Protein AF-A0A3M5IQR1-F1 (afdb_monomer_lite)

Foldseek 3Di:
DVPVVVVLVVVVVVVLVLLCVLCVVLVHHDDPVLSVVLCPQADSDFAPVSSVDHDPYSVRSSVCRDPPHPHRPDDPVNVQVVQQPPDDDDLVDRRDGDGLVVVLVVQLLVCLVVVHQLVVSCVVSVHDSVVSVVNNVCPPCNVVVCVLVVLLVLLVCLLPVDDPDPDDPPFFFADPVRHGFWGFQDPVVVVPNPQPPDPPLSVQSPSRTHTHLPDPLVVVLVVLVVVLVVLVPPDDDVVSVVVNVSSVVSSSSSVSVNVVSVVVVVVVVVVVVD

Sequence (274 aa):
RKHHTRMLVDYKKLVYNGIKLALISAGLKPGDCEQLRLMDNVPMFPDSSLFEAKYESLEMFDSLFTKNSTAYHNS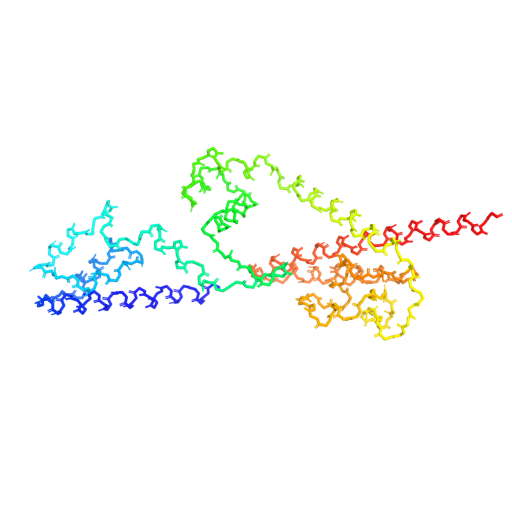ETSIAATIKFVDVASDRMSDCVVSSNRIRHTVLTRGAQDGLPADQLAKLTGVTVPAARHYIDLDYISRRLIDTHYVGNEFLKHAFSGCLSTATTEDSVFDSGFNPVGSVHDGMSCRTCATNMGRPLGCYGCPNFRPLLEADHMAVLAEAERKLEINRNSLANPLHRRSIEKLERQIGWVRITIDVCDENLGRLRTIHDQ

Structure (mmCIF, N/CA/C/O backbone):
data_AF-A0A3M5IQR1-F1
#
_entry.id   AF-A0A3M5IQR1-F1
#
loop_
_atom_site.group_PDB
_atom_site.id
_atom_site.type_symbol
_atom_site.label_atom_id
_atom_site.label_alt_id
_atom_site.label_comp_id
_atom_site.label_asym_id
_atom_site.label_entity_id
_atom_site.label_seq_id
_atom_site.pdbx_PDB_ins_code
_atom_site.Cartn_x
_atom_site.Cartn_y
_atom_site.Cartn_z
_atom_site.occupancy
_atom_site.B_iso_or_equiv
_atom_site.auth_seq_id
_atom_site.auth_comp_id
_atom_site.auth_asym_id
_atom_site.auth_atom_id
_atom_site.pdbx_PDB_model_num
ATOM 1 N N . ARG A 1 1 ? 4.609 -10.688 7.227 1.00 42.53 1 ARG A N 1
ATOM 2 C CA . ARG A 1 1 ? 3.270 -10.966 7.820 1.00 42.53 1 ARG A CA 1
ATOM 3 C C . ARG A 1 1 ? 3.300 -11.157 9.343 1.00 42.53 1 ARG A C 1
ATOM 5 O O . ARG A 1 1 ? 2.451 -10.561 9.982 1.00 42.53 1 ARG A O 1
ATOM 12 N N . LYS A 1 2 ? 4.264 -11.887 9.938 1.00 41.16 2 LYS A N 1
ATOM 13 C CA . LYS A 1 2 ? 4.327 -12.128 11.403 1.00 41.16 2 LYS A CA 1
ATOM 14 C C . LYS A 1 2 ? 4.335 -10.858 12.287 1.00 41.16 2 LYS A C 1
ATOM 16 O O . LYS A 1 2 ? 3.737 -10.880 13.355 1.00 41.16 2 LYS A O 1
ATOM 21 N N . HIS A 1 3 ? 4.942 -9.752 11.841 1.00 52.78 3 HIS A N 1
ATOM 22 C CA . HIS A 1 3 ? 5.015 -8.519 12.645 1.00 52.78 3 HIS A CA 1
ATOM 23 C C . HIS A 1 3 ? 3.679 -7.775 12.806 1.00 52.78 3 HIS A C 1
ATOM 25 O O . HIS A 1 3 ? 3.349 -7.376 13.919 1.00 52.78 3 HIS A O 1
ATOM 31 N N . HIS A 1 4 ? 2.886 -7.628 11.738 1.00 58.84 4 HIS A N 1
ATOM 32 C CA . HIS A 1 4 ? 1.615 -6.887 11.801 1.00 58.84 4 HIS A CA 1
ATOM 33 C C . HIS A 1 4 ? 0.563 -7.603 12.656 1.00 58.84 4 HIS A C 1
ATOM 35 O O . HIS A 1 4 ? -0.156 -6.963 13.416 1.00 58.84 4 HIS A O 1
ATOM 41 N N . THR A 1 5 ? 0.510 -8.936 12.590 1.00 75.12 5 THR A N 1
ATOM 42 C CA . THR A 1 5 ? -0.396 -9.732 13.429 1.00 75.12 5 THR A CA 1
ATOM 43 C C . THR A 1 5 ? -0.050 -9.594 14.910 1.00 75.12 5 THR A C 1
ATOM 45 O O . THR A 1 5 ? -0.951 -9.452 15.727 1.00 75.12 5 THR A O 1
ATOM 48 N N . ARG A 1 6 ? 1.244 -9.568 15.263 1.00 85.88 6 ARG A N 1
ATOM 49 C CA . ARG A 1 6 ? 1.680 -9.369 16.651 1.00 85.88 6 ARG A CA 1
ATOM 50 C C . ARG A 1 6 ? 1.293 -7.988 17.182 1.00 85.88 6 ARG A C 1
ATOM 52 O O . ARG A 1 6 ? 0.733 -7.916 18.264 1.00 85.88 6 ARG A O 1
ATOM 59 N N . MET A 1 7 ? 1.504 -6.928 16.399 1.00 87.50 7 MET A N 1
ATOM 60 C CA . MET A 1 7 ? 1.120 -5.566 16.793 1.00 87.50 7 MET A CA 1
ATOM 61 C C . MET A 1 7 ? -0.383 -5.455 17.091 1.00 87.50 7 MET A C 1
ATOM 63 O O . MET A 1 7 ? -0.759 -4.898 18.115 1.00 87.50 7 MET A O 1
ATOM 67 N N . LEU A 1 8 ? -1.243 -6.021 16.237 1.00 87.19 8 LEU A N 1
ATOM 68 C CA . LEU A 1 8 ? -2.693 -6.004 16.464 1.00 87.19 8 LEU A CA 1
ATOM 69 C C . LEU A 1 8 ? -3.100 -6.801 17.707 1.00 87.19 8 LEU A C 1
ATOM 71 O O . LEU A 1 8 ? -3.989 -6.377 18.440 1.00 87.19 8 LEU A O 1
ATOM 75 N N . VAL A 1 9 ? -2.445 -7.937 17.957 1.00 89.44 9 VAL A N 1
ATOM 76 C CA . VAL A 1 9 ? -2.667 -8.733 19.171 1.00 89.44 9 VAL A CA 1
ATOM 77 C C . VAL A 1 9 ? -2.236 -7.958 20.415 1.00 89.44 9 VAL A C 1
ATOM 79 O O . VAL A 1 9 ? -2.987 -7.904 21.385 1.00 89.44 9 VAL A O 1
ATOM 82 N N . ASP A 1 10 ? -1.059 -7.337 20.389 1.00 93.06 10 ASP A N 1
ATOM 83 C CA . ASP A 1 10 ? -0.534 -6.555 21.509 1.00 93.06 10 ASP A CA 1
ATOM 84 C C . ASP A 1 10 ? -1.415 -5.323 21.777 1.00 93.06 10 ASP A C 1
ATOM 86 O O . ASP A 1 10 ? -1.762 -5.048 22.925 1.00 93.06 10 ASP A O 1
ATOM 90 N N . TYR A 1 11 ? -1.890 -4.655 20.722 1.00 93.19 11 TYR A N 1
ATOM 91 C CA . TYR A 1 11 ? -2.873 -3.579 20.830 1.00 93.19 11 TYR A CA 1
ATOM 92 C C . TYR A 1 11 ? -4.199 -4.066 21.430 1.00 93.19 11 TYR A C 1
ATOM 94 O O . TYR A 1 11 ? -4.725 -3.447 22.351 1.00 93.19 11 TYR A O 1
ATOM 102 N N . LYS A 1 12 ? -4.738 -5.207 20.983 1.00 91.94 12 LYS A N 1
ATOM 103 C CA . LYS A 1 12 ? -5.981 -5.745 21.558 1.00 91.94 12 LYS A CA 1
ATOM 104 C C . LYS A 1 12 ? -5.828 -6.164 23.018 1.00 91.94 12 LYS A C 1
ATOM 106 O O . LYS A 1 12 ? -6.761 -5.960 23.789 1.00 91.94 12 LYS A O 1
ATOM 111 N N . LYS A 1 13 ? -4.660 -6.670 23.426 1.00 92.38 13 LYS A N 1
ATOM 112 C CA . LYS A 1 13 ? -4.342 -6.906 24.845 1.00 92.38 13 LYS A CA 1
ATOM 113 C C . LYS A 1 13 ? -4.310 -5.605 25.643 1.00 92.38 13 LYS A C 1
ATOM 115 O O . LYS A 1 13 ? -4.801 -5.576 26.767 1.00 92.38 13 LYS A O 1
ATOM 120 N N . LEU A 1 14 ? -3.761 -4.534 25.069 1.00 94.69 14 LEU A N 1
ATOM 121 C CA . LEU A 1 14 ? -3.768 -3.216 25.698 1.00 94.69 14 LEU A CA 1
ATOM 122 C C . LEU A 1 14 ? -5.203 -2.714 25.910 1.00 94.69 14 LEU A C 1
ATOM 124 O O . LEU A 1 14 ? -5.539 -2.323 27.022 1.00 94.69 14 LEU A O 1
ATOM 128 N N . VAL A 1 15 ? -6.060 -2.803 24.887 1.00 93.81 15 VAL A N 1
ATOM 129 C CA . VAL A 1 15 ? -7.484 -2.430 24.988 1.00 93.81 15 VAL A CA 1
ATOM 130 C C . VAL A 1 15 ? -8.209 -3.283 26.032 1.00 93.81 15 VAL A C 1
ATOM 132 O O . VAL A 1 15 ? -8.910 -2.738 26.879 1.00 93.81 15 VAL A O 1
ATOM 135 N N . TYR A 1 16 ? -7.993 -4.603 26.024 1.00 93.75 16 TYR A N 1
ATOM 136 C CA . TYR A 1 16 ? -8.546 -5.527 27.020 1.00 93.75 16 TYR A CA 1
ATOM 137 C C . TYR A 1 16 ? -8.192 -5.104 28.451 1.00 93.75 16 TYR A C 1
ATOM 139 O O . TYR A 1 16 ? -9.067 -5.007 29.312 1.00 93.75 16 TYR A O 1
ATOM 147 N N . ASN A 1 17 ? -6.912 -4.811 28.697 1.00 93.12 17 ASN A N 1
ATOM 148 C CA . ASN A 1 17 ? -6.436 -4.363 30.002 1.00 93.12 17 ASN A CA 1
ATOM 149 C C . ASN A 1 17 ? -6.995 -2.983 30.369 1.00 93.12 17 ASN A C 1
ATOM 151 O O . ASN A 1 17 ? -7.370 -2.773 31.519 1.00 93.12 17 ASN A O 1
ATOM 155 N N . GLY A 1 18 ? -7.085 -2.064 29.405 1.00 93.12 18 GLY A N 1
ATOM 156 C CA . GLY A 1 18 ? -7.663 -0.738 29.606 1.00 93.12 18 GLY A CA 1
ATOM 157 C C . GLY A 1 18 ? -9.126 -0.804 30.040 1.00 93.12 18 GLY A C 1
ATOM 158 O O . GLY A 1 18 ? -9.496 -0.166 31.019 1.00 93.12 18 GLY A O 1
ATOM 159 N N . ILE A 1 19 ? -9.942 -1.635 29.382 1.00 92.62 19 ILE A N 1
ATOM 160 C CA . ILE A 1 19 ? -11.349 -1.839 29.763 1.00 92.62 19 ILE A CA 1
ATOM 161 C C . ILE A 1 19 ? -11.438 -2.469 31.152 1.00 92.62 19 ILE A C 1
ATOM 163 O O . ILE A 1 19 ? -12.210 -2.001 31.984 1.00 92.62 19 ILE A O 1
ATOM 167 N N . LYS A 1 20 ? -10.616 -3.488 31.441 1.00 92.44 20 LYS A N 1
ATOM 168 C CA . LYS A 1 20 ? -10.572 -4.110 32.772 1.00 92.44 20 LYS A CA 1
ATOM 169 C C . LYS A 1 20 ? -10.277 -3.074 33.861 1.00 92.44 20 LYS A C 1
ATOM 171 O O . LYS A 1 20 ? -10.943 -3.066 34.891 1.00 92.44 20 LYS A O 1
ATOM 176 N N . LEU A 1 21 ? -9.306 -2.189 33.632 1.00 92.50 21 LEU A N 1
ATOM 177 C CA . LEU A 1 21 ? -8.971 -1.110 34.564 1.00 92.50 21 LEU A CA 1
ATOM 178 C C . LEU A 1 21 ? -10.101 -0.083 34.694 1.00 92.50 21 LEU A C 1
ATOM 180 O O . LEU A 1 21 ? -10.416 0.304 35.817 1.00 92.50 21 LEU A O 1
ATOM 184 N N . ALA A 1 22 ? -10.738 0.313 33.588 1.00 92.06 22 ALA A N 1
ATOM 185 C CA . ALA A 1 22 ? -11.871 1.238 33.603 1.00 92.06 22 ALA A CA 1
ATOM 186 C C . ALA A 1 22 ? -13.036 0.681 34.441 1.00 92.06 22 ALA A C 1
ATOM 188 O O . ALA A 1 22 ? -13.534 1.361 35.337 1.00 92.06 22 ALA A O 1
ATOM 189 N N . LEU A 1 23 ? -13.395 -0.590 34.243 1.00 92.00 23 LEU A N 1
ATOM 190 C CA . LEU A 1 23 ? -14.435 -1.267 35.022 1.00 92.00 23 LEU A CA 1
ATOM 191 C C . LEU A 1 23 ? -14.064 -1.376 36.510 1.00 92.00 23 LEU A C 1
ATOM 193 O O . LEU A 1 23 ? -14.869 -1.004 37.362 1.00 92.00 23 LEU A O 1
ATOM 197 N N . ILE A 1 24 ? -12.830 -1.785 36.836 1.00 91.81 24 ILE A N 1
ATOM 198 C CA . ILE A 1 24 ? -12.347 -1.848 38.229 1.00 91.81 24 ILE A CA 1
ATOM 199 C C . ILE A 1 24 ? -12.396 -0.469 38.895 1.00 91.81 24 ILE A C 1
ATOM 201 O O . ILE A 1 24 ? -12.793 -0.368 40.056 1.00 91.81 24 ILE A O 1
ATOM 205 N N . SER A 1 25 ? -12.026 0.591 38.172 1.00 90.50 25 SER A N 1
ATOM 206 C CA . SER A 1 25 ? -12.072 1.968 38.677 1.00 90.50 25 SER A CA 1
ATOM 207 C C . SER A 1 25 ? -13.500 2.447 38.965 1.00 90.50 25 SER A C 1
ATOM 209 O O . SER A 1 25 ? -13.707 3.237 39.884 1.00 90.50 25 SER A O 1
ATOM 211 N N . ALA A 1 26 ? -14.486 1.906 38.245 1.00 89.31 26 ALA A N 1
ATOM 212 C CA . ALA A 1 26 ? -15.910 2.115 38.488 1.00 89.31 26 ALA A CA 1
ATOM 213 C C . ALA A 1 26 ? -16.477 1.206 39.602 1.00 89.31 26 ALA A C 1
ATOM 215 O O . ALA A 1 26 ? -17.669 1.250 39.890 1.00 89.31 26 ALA A O 1
ATOM 216 N N . GLY A 1 27 ? -15.640 0.382 40.244 1.00 91.56 27 GLY A N 1
ATOM 217 C CA . GLY A 1 27 ? -16.051 -0.566 41.283 1.00 91.56 27 GLY A CA 1
ATOM 218 C C . GLY A 1 27 ? -16.612 -1.888 40.749 1.00 91.56 27 GLY A C 1
ATOM 219 O O . GLY A 1 27 ? -17.050 -2.726 41.536 1.00 91.56 27 GLY A O 1
ATOM 220 N N . LEU A 1 28 ? -16.565 -2.111 39.434 1.00 92.19 28 LEU A N 1
ATOM 221 C CA . LEU A 1 28 ? -17.049 -3.322 38.774 1.00 92.19 28 LEU A CA 1
ATOM 222 C C . LEU A 1 28 ? -15.908 -4.340 38.639 1.00 92.19 28 LEU A C 1
ATOM 224 O O . LEU A 1 28 ? -14.809 -4.014 38.192 1.00 92.19 28 LEU A O 1
ATOM 228 N N . LYS A 1 29 ? -16.150 -5.598 39.015 1.00 88.50 29 LYS A N 1
ATOM 229 C CA . LYS A 1 29 ? -15.152 -6.678 38.925 1.00 88.50 29 LYS A CA 1
ATOM 230 C C . LYS A 1 29 ? -15.656 -7.794 38.009 1.00 88.50 29 LYS A C 1
ATOM 232 O O . LYS A 1 29 ? -16.278 -8.726 38.512 1.00 88.50 29 LYS A O 1
ATOM 237 N N . PRO A 1 30 ? -15.397 -7.710 36.694 1.00 83.56 30 PRO A N 1
ATOM 238 C CA . PRO A 1 30 ? -15.774 -8.771 35.771 1.00 83.56 30 PRO A CA 1
ATOM 239 C C . PRO A 1 30 ? -14.924 -10.023 36.012 1.00 83.56 30 PRO A C 1
ATOM 241 O O . PRO A 1 30 ? -13.724 -9.932 36.300 1.00 83.56 30 PRO A O 1
ATOM 244 N N . GLY A 1 31 ? -15.536 -11.198 35.871 1.00 86.31 31 GLY A N 1
ATOM 245 C CA . GLY A 1 31 ? -14.793 -12.460 35.820 1.00 86.31 31 GLY A CA 1
ATOM 246 C C . GLY A 1 31 ? -13.949 -12.562 34.542 1.00 86.31 31 GLY A C 1
ATOM 247 O O . GLY A 1 31 ? -14.245 -11.907 33.547 1.00 86.31 31 GLY A O 1
ATOM 248 N N . ASP A 1 32 ? -12.914 -13.407 34.509 1.00 82.62 32 ASP A N 1
ATOM 249 C CA . ASP A 1 32 ? -12.026 -13.483 33.332 1.00 82.62 32 ASP A CA 1
ATOM 250 C C . ASP A 1 32 ? -12.761 -13.931 32.049 1.00 82.62 32 ASP A C 1
ATOM 252 O O . ASP A 1 32 ? -12.537 -13.375 30.974 1.00 82.62 32 ASP A O 1
ATOM 256 N N . CYS A 1 33 ? -13.687 -14.894 32.144 1.00 84.88 33 CYS A N 1
ATOM 257 C CA . CYS A 1 33 ? -14.510 -15.310 30.999 1.00 84.88 33 CYS A CA 1
ATOM 258 C C . CYS A 1 33 ? -15.519 -14.235 30.572 1.00 84.88 33 CYS A C 1
ATOM 260 O O . CYS A 1 33 ? -15.832 -14.110 29.391 1.00 84.88 33 CYS A O 1
ATOM 262 N N . GLU A 1 34 ? -16.033 -13.466 31.528 1.00 85.62 34 GLU A N 1
ATOM 263 C CA . GLU A 1 34 ? -16.979 -12.380 31.282 1.00 85.62 34 GLU A CA 1
ATOM 264 C C . GLU A 1 34 ? -16.282 -11.206 30.594 1.00 85.62 34 GLU A C 1
ATOM 266 O O . GLU A 1 34 ? -16.749 -10.742 29.561 1.00 85.62 34 GLU A O 1
ATOM 271 N N . GLN A 1 35 ? -15.096 -10.819 31.069 1.00 86.44 35 GLN A N 1
ATOM 272 C CA . GLN A 1 35 ? -14.267 -9.787 30.452 1.00 86.44 35 GLN A CA 1
ATOM 273 C C . GLN A 1 35 ? -13.950 -10.102 28.984 1.00 86.44 35 GLN A C 1
ATOM 275 O O . GLN A 1 35 ? -13.948 -9.202 2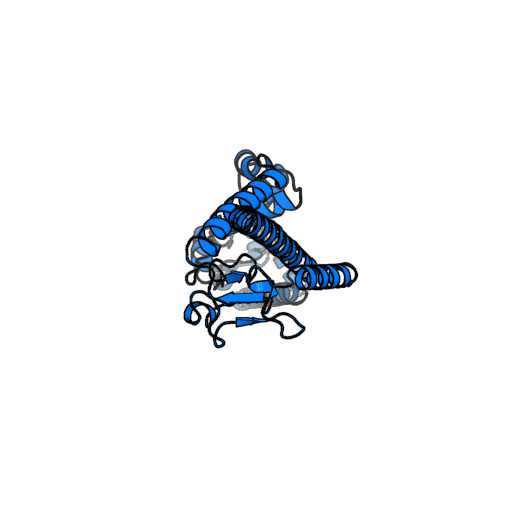8.149 1.00 86.44 35 GLN A O 1
ATOM 280 N N . LEU A 1 36 ? -13.682 -11.371 28.654 1.00 87.56 36 LEU A N 1
ATOM 281 C CA . LEU A 1 36 ? -13.476 -11.781 27.264 1.00 87.56 36 LEU A CA 1
ATOM 282 C C . LEU A 1 36 ? -14.742 -11.603 26.421 1.00 87.56 36 LEU A C 1
ATOM 284 O O . LEU A 1 36 ? -14.641 -11.091 25.312 1.00 87.56 36 LEU A O 1
ATOM 288 N N . ARG A 1 37 ? -15.920 -11.959 26.948 1.00 88.19 37 ARG A N 1
ATOM 289 C CA . ARG A 1 37 ? -17.201 -11.760 26.247 1.00 88.19 37 ARG A CA 1
ATOM 290 C C . ARG A 1 37 ? -17.517 -10.285 26.015 1.00 88.19 37 ARG A C 1
ATOM 292 O O . ARG A 1 37 ? -17.965 -9.929 24.931 1.00 88.19 37 ARG A O 1
ATOM 299 N N . LEU A 1 38 ? -17.218 -9.423 26.987 1.00 87.00 38 LEU A N 1
ATOM 300 C CA . LEU A 1 38 ? -17.422 -7.974 26.867 1.00 87.00 38 LEU A CA 1
ATOM 301 C C . LEU A 1 38 ? -16.607 -7.351 25.720 1.00 87.00 38 LEU A C 1
ATOM 303 O O . LEU A 1 38 ? -16.913 -6.249 25.282 1.00 87.00 38 LEU A O 1
ATOM 307 N N . MET A 1 39 ? -15.580 -8.036 25.207 1.00 88.88 39 MET A N 1
ATOM 308 C CA . MET A 1 39 ? -14.768 -7.555 24.087 1.00 88.88 39 MET A CA 1
ATOM 309 C C . MET A 1 39 ? -15.365 -7.846 22.707 1.00 88.88 39 MET A C 1
ATOM 311 O O . MET A 1 39 ? -14.881 -7.263 21.734 1.00 88.88 39 MET A O 1
ATOM 315 N N . ASP A 1 40 ? -16.360 -8.734 22.593 1.00 87.56 40 ASP A N 1
ATOM 316 C CA . ASP A 1 40 ? -16.807 -9.287 21.305 1.00 87.56 40 ASP A CA 1
ATOM 317 C C . ASP A 1 40 ? -17.313 -8.207 20.340 1.00 87.56 40 ASP A C 1
ATOM 319 O O . ASP A 1 40 ? -17.014 -8.239 19.145 1.00 87.56 40 ASP A O 1
ATOM 323 N N . ASN A 1 41 ? -18.045 -7.225 20.870 1.00 87.56 41 ASN A N 1
ATOM 324 C CA . ASN A 1 41 ? -18.630 -6.133 20.091 1.00 87.56 41 ASN A CA 1
ATOM 325 C C . ASN A 1 41 ? -17.934 -4.783 20.331 1.00 87.56 41 ASN A C 1
ATOM 327 O O . ASN A 1 41 ? -18.369 -3.764 19.797 1.00 87.56 41 ASN A O 1
ATOM 331 N N . VAL A 1 42 ? -16.858 -4.750 21.123 1.00 91.56 42 VAL A N 1
ATOM 332 C CA . VAL A 1 42 ? -16.076 -3.524 21.319 1.00 91.56 42 VAL A CA 1
ATOM 333 C C . VAL A 1 42 ? -15.350 -3.188 20.013 1.00 91.56 42 VAL A C 1
ATOM 335 O O . VAL A 1 42 ? -14.733 -4.079 19.408 1.00 91.56 42 VAL A O 1
ATOM 338 N N . PRO A 1 43 ? -15.344 -1.910 19.583 1.00 91.12 43 PRO A N 1
ATOM 339 C CA . PRO A 1 43 ? -14.673 -1.496 18.358 1.00 91.12 43 PRO A CA 1
ATOM 340 C C . PRO A 1 43 ? -13.233 -2.022 18.262 1.00 91.12 43 PRO A C 1
ATOM 342 O O . PRO A 1 43 ? -12.513 -2.155 19.258 1.00 91.12 43 PRO A O 1
ATOM 345 N N . MET A 1 44 ? -12.771 -2.325 17.040 1.00 87.19 44 MET A N 1
ATOM 346 C CA . MET A 1 44 ? -11.381 -2.759 16.839 1.00 87.19 44 MET A CA 1
ATOM 347 C C . MET A 1 44 ? -10.407 -1.714 17.381 1.00 87.19 44 MET A C 1
ATOM 349 O O . MET A 1 44 ? -9.465 -2.095 18.063 1.00 87.19 44 MET A O 1
ATOM 353 N N . PHE A 1 45 ? -10.706 -0.439 17.122 1.00 89.94 45 PHE A N 1
ATOM 354 C CA . PHE A 1 45 ? -9.987 0.743 17.584 1.00 89.94 45 PHE A CA 1
ATOM 355 C C . PHE A 1 45 ? -10.997 1.675 18.271 1.00 89.94 45 PHE A C 1
ATOM 357 O O . PHE A 1 45 ? -11.636 2.474 17.576 1.00 89.94 45 PHE A O 1
ATOM 364 N N . PRO A 1 46 ? -11.234 1.522 19.585 1.00 92.69 46 PRO A N 1
ATOM 365 C CA . PRO A 1 46 ? -12.168 2.379 20.298 1.00 92.69 46 PRO A CA 1
ATOM 366 C C . PRO A 1 46 ? -11.600 3.791 20.469 1.00 92.69 46 PRO A C 1
ATOM 368 O O . PRO A 1 46 ? -10.384 3.988 20.510 1.00 92.69 46 PRO A O 1
ATOM 371 N N . ASP A 1 47 ? -12.492 4.768 20.561 1.00 92.00 47 ASP A N 1
ATOM 372 C CA . ASP A 1 47 ? -12.166 6.126 20.984 1.00 92.00 47 ASP A CA 1
ATOM 373 C C . ASP A 1 47 ? -11.665 6.129 22.441 1.00 92.00 47 ASP A C 1
ATOM 375 O O . ASP A 1 47 ? -12.127 5.336 23.266 1.00 92.00 47 ASP A O 1
ATOM 379 N N . SER A 1 48 ? -10.711 7.005 22.771 1.00 90.50 48 SER A N 1
ATOM 380 C CA . SER A 1 48 ? -10.098 7.039 24.105 1.00 90.50 48 SER A CA 1
ATOM 381 C C . SER A 1 48 ? -11.088 7.397 25.214 1.00 90.50 48 SER A C 1
ATOM 383 O O . SER A 1 48 ? -10.907 6.944 26.344 1.00 90.50 48 SER A O 1
ATOM 385 N N . SER A 1 49 ? -12.165 8.122 24.894 1.00 92.12 49 SER A N 1
ATOM 386 C CA . SER A 1 49 ? -13.237 8.441 25.848 1.00 92.12 49 SER A CA 1
ATOM 387 C C . SER A 1 49 ? -13.911 7.199 26.446 1.00 92.12 49 SER A C 1
ATOM 389 O O . SER A 1 49 ? -14.487 7.282 27.530 1.00 92.12 49 SER A O 1
ATOM 391 N N . LEU A 1 50 ? -13.786 6.026 25.806 1.00 93.19 50 LEU A N 1
ATOM 392 C CA . LEU A 1 50 ? -14.233 4.745 26.359 1.00 93.19 50 LEU A CA 1
ATOM 393 C C . LEU A 1 50 ? -13.627 4.469 27.741 1.00 93.19 50 LEU A C 1
ATOM 395 O O . LEU A 1 50 ? -14.295 3.938 28.627 1.00 93.19 50 LEU A O 1
ATOM 399 N N . PHE A 1 51 ? -12.352 4.802 27.925 1.00 92.94 51 PHE A N 1
ATOM 400 C CA . PHE A 1 51 ? -11.612 4.477 29.146 1.00 92.94 51 PHE A CA 1
ATOM 401 C C . PHE A 1 51 ? -11.833 5.499 30.266 1.00 92.94 51 PHE A C 1
ATOM 403 O O . PHE A 1 51 ? -11.471 5.239 31.410 1.00 92.94 51 PHE A O 1
ATOM 410 N N . GLU A 1 52 ? -12.431 6.644 29.939 1.00 90.44 52 GLU A N 1
ATOM 411 C CA . GLU A 1 52 ? -12.755 7.726 30.875 1.00 90.44 52 GLU A CA 1
ATOM 412 C C . GLU A 1 52 ? -14.228 7.693 31.309 1.00 90.44 52 GLU A C 1
ATOM 414 O O . GLU A 1 52 ? -14.612 8.322 32.299 1.00 90.44 52 GLU A O 1
ATOM 419 N N . ALA A 1 53 ? -15.064 6.959 30.571 1.00 88.19 53 ALA A N 1
ATOM 420 C CA . ALA A 1 53 ? -16.478 6.817 30.861 1.00 88.19 53 ALA A CA 1
ATOM 421 C C . ALA A 1 53 ? -16.723 6.057 32.175 1.00 88.19 53 ALA A C 1
ATOM 423 O O . ALA A 1 53 ? -15.993 5.136 32.547 1.00 88.19 53 ALA A O 1
ATOM 424 N N . LYS A 1 54 ? -17.793 6.445 32.873 1.00 87.62 54 LYS A N 1
ATOM 425 C CA . LYS A 1 54 ? -18.256 5.775 34.091 1.00 87.62 54 LYS A CA 1
ATOM 426 C C . LYS A 1 54 ? -19.360 4.788 33.746 1.00 87.62 54 LYS A C 1
ATOM 428 O O . LYS A 1 54 ? -20.286 5.132 33.015 1.00 87.62 54 LYS A O 1
ATOM 433 N N . TYR A 1 55 ? -19.269 3.594 34.317 1.00 90.38 55 TYR A N 1
ATOM 434 C CA . TYR A 1 55 ? -20.218 2.508 34.096 1.00 90.38 55 TYR A CA 1
ATOM 435 C C . TYR A 1 55 ? -20.887 2.144 35.416 1.00 90.38 55 TYR A C 1
ATOM 437 O O . TYR A 1 55 ? -20.202 1.927 36.413 1.00 90.38 55 TYR A O 1
ATOM 445 N N . GLU A 1 56 ? -22.215 2.083 35.424 1.00 91.31 56 GLU A N 1
ATOM 446 C CA . GLU A 1 56 ? -22.993 1.774 36.631 1.00 91.31 56 GLU A CA 1
ATOM 447 C C . GLU A 1 56 ? -23.105 0.263 36.875 1.00 91.31 56 GLU A C 1
ATOM 449 O O . GLU A 1 56 ? -23.202 -0.185 38.016 1.00 91.31 56 GLU A O 1
ATOM 454 N N . SER A 1 57 ? -23.058 -0.537 35.807 1.00 92.50 57 SER A N 1
ATOM 455 C CA . SER A 1 57 ? -23.094 -1.997 35.868 1.00 92.50 57 SER A CA 1
ATOM 456 C C . SER A 1 57 ? -22.401 -2.627 34.656 1.00 92.50 57 SER A C 1
ATOM 458 O O . SER A 1 57 ? -22.168 -1.974 33.635 1.00 92.50 57 SER A O 1
ATOM 460 N N . LEU A 1 58 ? -22.080 -3.922 34.754 1.00 90.56 58 LEU A N 1
ATOM 461 C CA . LEU A 1 58 ? -21.556 -4.694 33.619 1.00 90.56 58 LEU A CA 1
ATOM 462 C C . LEU A 1 58 ? -22.604 -4.853 32.507 1.00 90.56 58 LEU A C 1
ATOM 464 O O . LEU A 1 58 ? -22.259 -4.810 31.333 1.00 90.56 58 LEU A O 1
ATOM 468 N N . GLU A 1 59 ? -23.884 -4.956 32.869 1.00 90.62 59 GLU A N 1
ATOM 469 C CA . GLU A 1 59 ? -25.006 -5.017 31.923 1.00 90.62 59 GLU A CA 1
ATOM 470 C C . GLU A 1 59 ? -25.135 -3.719 31.120 1.00 90.62 59 GLU A C 1
ATOM 472 O O . GLU A 1 59 ? -25.335 -3.756 29.906 1.00 90.62 59 GLU A O 1
ATOM 477 N N . MET A 1 60 ? -24.958 -2.566 31.778 1.00 91.06 60 MET A N 1
ATOM 478 C CA . MET A 1 60 ? -24.913 -1.272 31.101 1.00 91.06 60 MET A CA 1
ATOM 479 C C . MET A 1 60 ? -23.761 -1.240 30.096 1.00 91.06 60 MET A C 1
ATOM 481 O O . MET A 1 60 ? -23.986 -0.866 28.947 1.00 91.06 60 MET A O 1
ATOM 485 N N . PHE A 1 61 ? -22.557 -1.662 30.496 1.00 91.69 61 PHE A N 1
ATOM 486 C CA . PHE A 1 61 ? -21.411 -1.726 29.587 1.00 91.69 61 PHE A CA 1
ATOM 487 C C . PHE A 1 61 ? -21.710 -2.616 28.372 1.00 91.69 61 PHE A C 1
ATOM 489 O O . PHE A 1 61 ? -21.552 -2.168 27.240 1.00 91.69 61 PHE A O 1
ATOM 496 N N . ASP A 1 62 ? -22.190 -3.843 28.588 1.00 89.62 62 ASP A N 1
ATOM 497 C CA . ASP A 1 62 ? -22.483 -4.798 27.511 1.00 89.62 62 ASP A CA 1
ATOM 498 C C . ASP A 1 62 ? -23.557 -4.259 26.549 1.00 89.62 62 ASP A C 1
ATOM 500 O O . ASP A 1 62 ? -23.434 -4.369 25.328 1.00 89.62 62 ASP A O 1
ATOM 504 N N . SER A 1 63 ? -24.568 -3.562 27.080 1.00 90.81 63 SER A N 1
ATOM 505 C CA . SER A 1 63 ? -25.637 -2.962 26.272 1.00 90.81 63 SER A CA 1
ATOM 506 C C . SER A 1 63 ? -25.155 -1.870 25.306 1.00 90.81 63 SER A C 1
ATOM 508 O O . SER A 1 63 ? -25.791 -1.641 24.274 1.00 90.81 63 SER A O 1
ATOM 510 N N . LEU A 1 64 ? -24.017 -1.221 25.593 1.00 91.06 64 LEU A N 1
ATOM 511 C CA . LEU A 1 64 ? -23.417 -0.219 24.708 1.00 91.06 64 LEU A CA 1
ATOM 512 C C . LEU A 1 64 ? -22.783 -0.857 23.472 1.00 91.06 64 LEU A C 1
ATOM 514 O O . LEU A 1 64 ? -22.678 -0.195 22.440 1.00 91.06 64 LEU A O 1
ATOM 518 N N . PHE A 1 65 ? -22.379 -2.126 23.542 1.00 91.88 65 PHE A N 1
ATOM 519 C CA . PHE A 1 65 ? -21.654 -2.818 22.480 1.00 91.88 65 PHE A CA 1
ATOM 520 C C . PHE A 1 65 ? -22.522 -3.919 21.880 1.00 91.88 65 PHE A C 1
ATOM 522 O O . PHE A 1 65 ? -22.394 -5.107 22.164 1.00 91.88 65 PHE A O 1
ATOM 529 N N . THR A 1 66 ? -23.414 -3.511 20.982 1.00 88.31 66 THR A N 1
ATOM 530 C CA . THR A 1 66 ? -24.186 -4.432 20.142 1.00 88.31 66 THR A CA 1
ATOM 531 C C . THR A 1 66 ? -23.622 -4.464 18.724 1.00 88.31 66 THR A C 1
ATOM 533 O O . THR A 1 66 ? -22.884 -3.570 18.315 1.00 88.31 66 THR A O 1
ATOM 536 N N . LYS A 1 67 ? -24.030 -5.455 17.922 1.00 86.00 67 LYS A N 1
ATOM 537 C CA . LYS A 1 67 ? -23.612 -5.592 16.510 1.00 86.00 67 LYS A CA 1
ATOM 538 C C . LYS A 1 67 ? -23.894 -4.357 15.642 1.00 86.00 67 LYS A C 1
ATOM 540 O O . LYS A 1 67 ? -23.269 -4.204 14.599 1.00 86.00 67 LYS A O 1
ATOM 545 N N . ASN A 1 68 ? -24.842 -3.517 16.059 1.00 86.38 68 ASN A N 1
ATOM 546 C CA . ASN A 1 68 ? -25.259 -2.313 15.342 1.00 86.38 68 ASN A CA 1
ATOM 547 C C . ASN A 1 68 ? -24.874 -1.023 16.083 1.00 86.38 68 ASN A C 1
ATOM 549 O O . ASN A 1 68 ? -25.266 0.060 15.655 1.00 86.38 68 ASN A O 1
ATOM 553 N N . SER A 1 69 ? -24.164 -1.123 17.210 1.00 89.00 69 SER A N 1
ATOM 554 C CA . SER A 1 69 ? -23.767 0.048 17.981 1.00 89.00 69 SER A CA 1
ATOM 555 C C . SER A 1 69 ? -22.649 0.810 17.281 1.00 89.00 69 SER A C 1
ATOM 557 O O . SER A 1 69 ? -21.718 0.220 16.740 1.00 89.00 69 SER A O 1
ATOM 559 N N . THR A 1 70 ? -22.727 2.136 17.335 1.00 88.69 70 THR A N 1
ATOM 560 C CA . THR A 1 70 ? -21.650 3.041 16.920 1.00 88.69 70 THR A CA 1
ATOM 561 C C . THR A 1 70 ? -20.918 3.645 18.119 1.00 88.69 70 THR A C 1
ATOM 563 O O . THR A 1 70 ? -20.093 4.542 17.943 1.00 88.69 70 THR A O 1
ATOM 566 N N . ALA A 1 71 ? -21.218 3.191 19.341 1.00 91.19 71 ALA A N 1
ATOM 567 C CA . ALA A 1 71 ? -20.622 3.720 20.561 1.00 91.19 71 ALA A CA 1
ATOM 568 C C . ALA A 1 71 ? -19.096 3.565 20.535 1.00 91.19 71 ALA A C 1
ATOM 570 O O . ALA A 1 71 ? -18.569 2.489 20.247 1.00 91.19 71 ALA A O 1
ATOM 571 N N . TYR A 1 72 ? -18.391 4.659 20.831 1.00 93.00 72 TYR A N 1
ATOM 572 C CA . TYR A 1 72 ? -16.927 4.716 20.888 1.00 93.00 72 TYR A CA 1
ATOM 573 C C . TYR A 1 72 ? -16.211 4.257 19.607 1.00 93.00 72 TYR A C 1
ATOM 575 O O . TYR A 1 72 ? -15.024 3.938 19.642 1.00 93.00 72 TYR A O 1
ATOM 583 N N . HIS A 1 73 ? -16.891 4.238 18.458 1.00 92.00 73 HIS A N 1
ATOM 584 C CA . HIS A 1 73 ? -16.206 4.157 17.175 1.00 92.00 73 HIS A CA 1
ATOM 585 C C . HIS A 1 73 ? -15.507 5.488 16.890 1.00 92.00 73 HIS A C 1
ATOM 587 O O . HIS A 1 73 ? -16.099 6.556 17.029 1.00 92.00 73 HIS A O 1
ATOM 593 N N . ASN A 1 74 ? -14.256 5.421 16.434 1.00 89.31 74 ASN A N 1
ATOM 594 C CA . ASN A 1 74 ? -13.567 6.597 15.916 1.00 89.31 74 ASN A CA 1
ATOM 595 C C . ASN A 1 74 ? -14.331 7.172 14.713 1.00 89.31 74 ASN A C 1
ATOM 597 O O . ASN A 1 74 ? -14.732 6.433 13.809 1.00 89.31 74 ASN A O 1
ATOM 601 N N . SER A 1 75 ? -14.498 8.494 14.682 1.00 86.00 75 SER A N 1
ATOM 602 C CA . SER A 1 75 ? -15.126 9.174 13.551 1.00 86.00 75 SER A CA 1
ATOM 603 C C . SER A 1 75 ? -14.241 9.114 12.301 1.00 86.00 75 SER A C 1
ATOM 605 O O . SER A 1 75 ? -13.009 9.062 12.381 1.00 86.00 75 SER A O 1
ATOM 607 N N . GLU A 1 76 ? -14.861 9.197 11.120 1.00 82.12 76 GLU A N 1
ATOM 608 C CA . GLU A 1 76 ? -14.122 9.297 9.854 1.00 82.12 76 GLU A CA 1
ATOM 609 C C . GLU A 1 76 ? -13.174 10.506 9.852 1.00 82.12 76 GLU A C 1
ATOM 611 O O . GLU A 1 76 ? -12.047 10.416 9.363 1.00 82.12 76 GLU A O 1
ATOM 616 N N . THR A 1 77 ? -13.598 11.621 10.453 1.00 84.44 77 THR A N 1
ATOM 617 C CA . THR A 1 77 ? -12.791 12.841 10.562 1.00 84.44 77 THR A CA 1
ATOM 618 C C . THR A 1 77 ? -11.548 12.639 11.423 1.00 84.44 77 THR A C 1
ATOM 620 O O . THR A 1 77 ? -10.472 13.080 11.020 1.00 84.44 77 THR A O 1
ATOM 623 N N . SER A 1 78 ? -11.667 11.930 12.552 1.00 85.25 78 SER A N 1
ATOM 624 C CA . SER A 1 78 ? -10.534 11.586 13.418 1.00 85.25 78 SER A CA 1
ATOM 625 C C . SER A 1 78 ? -9.520 10.731 12.657 1.00 85.25 78 SER A C 1
ATOM 627 O O . SER A 1 78 ? -8.355 11.105 12.525 1.00 85.25 78 SER A O 1
ATOM 629 N N . ILE A 1 79 ? -9.986 9.657 12.010 1.00 83.25 79 ILE A N 1
ATOM 630 C CA . ILE A 1 79 ? -9.128 8.760 11.222 1.00 83.25 79 ILE A CA 1
ATOM 631 C C . ILE A 1 79 ? -8.434 9.521 10.082 1.00 83.25 79 ILE A C 1
ATOM 633 O O . ILE A 1 79 ? -7.232 9.358 9.862 1.00 83.25 79 ILE A O 1
ATOM 637 N N . ALA A 1 80 ? -9.166 10.375 9.362 1.00 82.56 80 ALA A N 1
ATOM 638 C CA . ALA A 1 80 ? -8.621 11.169 8.264 1.00 82.56 80 ALA A CA 1
ATOM 639 C C . ALA A 1 80 ? -7.589 12.212 8.724 1.00 82.56 80 ALA A C 1
ATOM 641 O O . ALA A 1 80 ? -6.684 12.549 7.956 1.00 82.56 80 ALA A O 1
ATOM 642 N N . ALA A 1 81 ? -7.703 12.723 9.952 1.00 83.75 81 ALA A N 1
ATOM 643 C CA . ALA A 1 81 ? -6.698 13.596 10.546 1.00 83.75 81 ALA A CA 1
ATOM 644 C C . ALA A 1 81 ? -5.452 12.800 10.958 1.00 83.75 81 ALA A C 1
ATOM 646 O O . ALA A 1 81 ? -4.339 13.192 10.609 1.00 83.75 81 ALA A O 1
ATOM 647 N N . THR A 1 82 ? -5.628 11.653 11.621 1.00 84.38 82 THR A N 1
ATOM 648 C CA . THR A 1 82 ? -4.517 10.829 12.117 1.00 84.38 82 THR A CA 1
ATOM 649 C C . THR A 1 82 ? -3.681 10.228 10.989 1.00 84.38 82 THR A C 1
ATOM 651 O O . THR A 1 82 ? -2.459 10.157 11.091 1.00 84.38 82 THR A O 1
ATOM 654 N N . ILE A 1 83 ? -4.308 9.828 9.878 1.00 82.81 83 ILE A N 1
ATOM 655 C CA . ILE A 1 83 ? -3.608 9.141 8.783 1.00 82.81 83 ILE A CA 1
ATOM 656 C C . ILE A 1 83 ? -2.537 9.999 8.102 1.00 82.81 83 ILE A C 1
ATOM 658 O O . ILE A 1 83 ? -1.612 9.459 7.502 1.00 82.81 83 ILE A O 1
ATOM 662 N N . LYS A 1 84 ? -2.640 11.328 8.221 1.00 79.25 84 LYS A N 1
ATOM 663 C CA . LYS A 1 84 ? -1.654 12.274 7.685 1.00 79.25 84 LYS A CA 1
ATOM 664 C C . LYS A 1 84 ? -0.315 12.213 8.418 1.00 79.25 84 LYS A C 1
ATOM 666 O O . LYS A 1 84 ? 0.686 12.620 7.847 1.00 79.25 84 LYS A O 1
ATOM 671 N N . PHE A 1 85 ? -0.298 11.710 9.652 1.00 82.25 85 PHE A N 1
ATOM 672 C CA . PHE A 1 85 ? 0.923 11.530 10.440 1.00 82.25 85 PHE A CA 1
ATOM 673 C C . PHE A 1 85 ? 1.623 10.196 10.158 1.00 82.25 85 PHE A C 1
ATOM 675 O O . PHE A 1 85 ? 2.667 9.915 10.742 1.00 82.25 85 PHE A O 1
ATOM 682 N N . VAL A 1 86 ? 1.057 9.351 9.289 1.00 81.62 86 VAL A N 1
ATOM 683 C CA . VAL A 1 86 ? 1.730 8.131 8.845 1.00 81.62 86 VAL A CA 1
ATOM 684 C C . VAL A 1 86 ? 2.792 8.522 7.830 1.00 81.62 86 VAL A C 1
ATOM 686 O O . VAL A 1 86 ? 2.470 8.903 6.704 1.00 81.62 86 VAL A O 1
ATOM 689 N N . ASP A 1 87 ? 4.049 8.404 8.242 1.00 75.94 87 ASP A N 1
ATOM 690 C CA . ASP A 1 87 ? 5.186 8.679 7.377 1.00 75.94 87 ASP A CA 1
ATOM 691 C C . ASP A 1 87 ? 5.312 7.596 6.297 1.00 75.94 87 ASP A C 1
ATOM 693 O O . ASP A 1 87 ? 5.301 6.391 6.583 1.00 75.94 87 ASP A O 1
ATOM 697 N N . VAL A 1 88 ? 5.382 8.022 5.037 1.00 72.75 88 VAL A N 1
ATOM 698 C CA . VAL A 1 88 ? 5.480 7.123 3.887 1.00 72.75 88 VAL A CA 1
ATOM 699 C C . VAL A 1 88 ? 6.515 7.648 2.913 1.00 72.75 88 VAL A C 1
ATOM 701 O O . VAL A 1 88 ? 6.333 8.680 2.276 1.00 72.75 88 VAL A O 1
ATOM 704 N N . ALA A 1 89 ? 7.563 6.856 2.712 1.00 70.56 89 ALA A N 1
ATOM 705 C CA . ALA A 1 89 ? 8.536 7.102 1.663 1.00 70.56 89 ALA A CA 1
ATOM 706 C C . ALA A 1 89 ? 7.922 6.838 0.276 1.00 70.56 89 ALA A C 1
ATOM 708 O O . ALA A 1 89 ? 7.273 5.811 0.046 1.00 70.56 89 ALA A O 1
ATOM 709 N N . SER A 1 90 ? 8.153 7.755 -0.661 1.00 66.19 90 SER A N 1
ATOM 710 C CA . SER A 1 90 ? 7.826 7.582 -2.075 1.00 66.19 90 SER A CA 1
ATOM 711 C C . SER A 1 90 ? 9.058 7.845 -2.926 1.00 66.19 90 SER A C 1
ATOM 713 O O . SER A 1 90 ? 9.656 8.912 -2.852 1.00 66.19 90 SER A O 1
ATOM 715 N N . ASP A 1 91 ? 9.373 6.907 -3.817 1.00 50.62 91 ASP A N 1
ATOM 716 C CA . ASP A 1 91 ? 10.484 7.037 -4.769 1.00 50.62 91 ASP A CA 1
ATOM 717 C C . ASP A 1 91 ? 10.263 8.172 -5.793 1.00 50.62 91 ASP A C 1
ATOM 719 O O . ASP A 1 91 ? 11.165 8.514 -6.551 1.00 50.62 91 ASP A O 1
ATOM 723 N N . ARG A 1 92 ? 9.043 8.726 -5.869 1.00 55.56 92 ARG A N 1
ATOM 724 C CA . ARG A 1 92 ? 8.642 9.744 -6.857 1.00 55.56 92 ARG A CA 1
ATOM 725 C C . ARG A 1 92 ? 8.527 11.156 -6.290 1.00 55.56 92 ARG A C 1
ATOM 727 O O . ARG A 1 92 ? 8.477 12.103 -7.064 1.00 55.56 92 ARG A O 1
ATOM 734 N N . MET A 1 93 ? 8.388 11.298 -4.975 1.00 64.31 93 MET A N 1
ATOM 735 C CA . MET A 1 93 ? 8.123 12.583 -4.326 1.00 64.31 93 MET A CA 1
ATOM 736 C C . MET A 1 93 ? 8.564 12.522 -2.865 1.00 64.31 93 MET A C 1
ATOM 738 O O . MET A 1 93 ? 8.170 11.597 -2.158 1.00 64.31 93 MET A O 1
ATOM 742 N N . SER A 1 94 ? 9.356 13.504 -2.427 1.00 67.69 94 SER A N 1
ATOM 743 C CA . SER A 1 94 ? 9.864 13.582 -1.051 1.00 67.69 94 SER A CA 1
ATOM 744 C C . SER A 1 94 ? 8.741 13.770 -0.029 1.00 67.69 94 SER A C 1
ATOM 746 O O . SER A 1 94 ? 8.781 13.171 1.039 1.00 67.69 94 SER A O 1
ATOM 748 N N . ASP A 1 95 ? 7.698 14.519 -0.397 1.00 68.44 95 ASP A N 1
ATOM 749 C CA . ASP A 1 95 ? 6.643 14.951 0.526 1.00 68.44 95 ASP A CA 1
ATOM 750 C C . ASP A 1 95 ? 5.345 14.183 0.240 1.00 68.44 95 ASP A C 1
ATOM 752 O O . ASP A 1 95 ? 4.335 14.715 -0.235 1.00 68.44 95 ASP A O 1
ATOM 756 N N . CYS A 1 96 ? 5.387 12.868 0.452 1.00 72.69 96 CYS A N 1
ATOM 757 C CA . CYS A 1 96 ? 4.244 12.001 0.196 1.00 72.69 96 CYS A CA 1
ATOM 758 C C . CYS A 1 96 ? 3.250 12.033 1.363 1.00 72.69 96 CYS A C 1
ATOM 760 O O . CYS A 1 96 ? 3.446 11.387 2.387 1.00 72.69 96 CYS A O 1
ATOM 762 N N . VAL A 1 97 ? 2.127 12.730 1.179 1.00 76.12 97 VAL A N 1
ATOM 763 C CA . VAL A 1 97 ? 1.029 12.712 2.155 1.00 76.12 97 VAL A CA 1
ATOM 764 C C . VAL A 1 97 ? 0.052 11.583 1.837 1.00 76.12 97 VAL A C 1
ATOM 766 O O . VAL A 1 97 ? -0.548 11.518 0.753 1.00 76.12 97 VAL A O 1
ATOM 769 N N . VAL A 1 98 ? -0.157 10.700 2.811 1.00 77.44 98 VAL A N 1
ATOM 770 C CA . VAL A 1 98 ? -1.188 9.665 2.73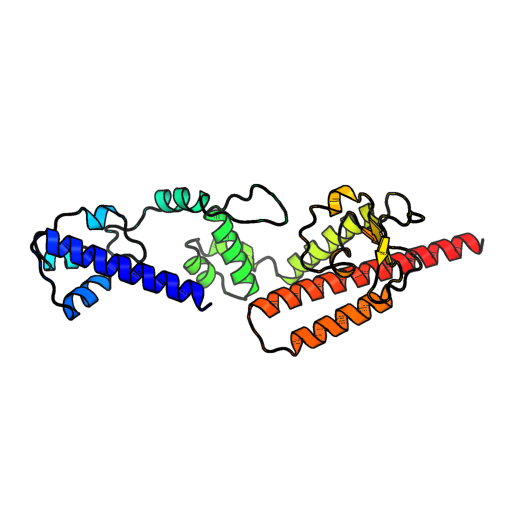5 1.00 77.44 98 VAL A CA 1
ATOM 771 C C . VAL A 1 98 ? -2.550 10.264 3.062 1.00 77.44 98 VAL A C 1
ATOM 773 O O . VAL A 1 98 ? -2.732 10.975 4.046 1.00 77.44 98 VAL A O 1
ATOM 776 N N . SER A 1 99 ? -3.540 9.941 2.234 1.00 81.31 99 SER A N 1
ATOM 777 C CA . SER A 1 99 ? -4.942 10.253 2.493 1.00 81.31 99 SER A CA 1
ATOM 778 C C . SER A 1 99 ? -5.789 8.990 2.397 1.00 81.31 99 SER A C 1
ATOM 780 O O . SER A 1 99 ? -5.436 8.044 1.685 1.00 81.31 99 SER A O 1
ATOM 782 N N . SER A 1 100 ? -6.946 8.992 3.066 1.00 80.94 100 SER A N 1
ATOM 783 C CA . SER A 1 100 ? -7.934 7.908 2.958 1.00 80.94 100 SER A CA 1
ATOM 784 C C . SER A 1 100 ? -8.300 7.625 1.494 1.00 80.94 100 SER A C 1
ATOM 786 O O . SER A 1 100 ? -8.349 6.473 1.065 1.00 80.94 100 SER A O 1
ATOM 788 N N . ASN A 1 101 ? -8.440 8.675 0.675 1.00 82.44 101 ASN A N 1
ATOM 789 C CA . ASN A 1 101 ? -8.689 8.533 -0.760 1.00 82.44 101 ASN A CA 1
ATOM 790 C C . ASN A 1 101 ? -7.547 7.793 -1.458 1.00 82.44 101 ASN A C 1
ATOM 792 O O . ASN A 1 101 ? -7.803 6.832 -2.177 1.00 82.44 101 ASN A O 1
ATOM 796 N N . ARG A 1 102 ? -6.286 8.171 -1.216 1.00 78.50 102 ARG A N 1
ATOM 797 C CA . ARG A 1 102 ? -5.127 7.508 -1.836 1.00 78.50 102 ARG A CA 1
ATOM 798 C C . ARG A 1 102 ? -5.049 6.025 -1.460 1.00 78.50 102 ARG A C 1
ATOM 800 O O . ARG A 1 102 ? -4.745 5.195 -2.320 1.00 78.50 102 ARG A O 1
ATOM 807 N N . ILE A 1 103 ? -5.369 5.677 -0.213 1.00 83.88 103 ILE A N 1
ATOM 808 C CA . ILE A 1 103 ? -5.456 4.275 0.219 1.00 83.88 103 ILE A CA 1
ATOM 809 C C . ILE A 1 103 ? -6.588 3.559 -0.515 1.00 83.88 103 ILE A C 1
ATOM 811 O O . ILE A 1 103 ? -6.339 2.502 -1.090 1.00 83.88 103 ILE A O 1
ATOM 815 N N . ARG A 1 104 ? -7.792 4.145 -0.574 1.00 85.81 104 ARG A N 1
ATOM 816 C CA . ARG A 1 104 ? -8.929 3.575 -1.314 1.00 85.81 104 ARG A CA 1
ATOM 817 C C . ARG A 1 104 ? -8.589 3.343 -2.783 1.00 85.81 104 ARG A C 1
ATOM 819 O O . ARG A 1 104 ? -8.738 2.222 -3.249 1.00 85.81 104 ARG A O 1
ATOM 826 N N . HIS A 1 105 ? -8.036 4.336 -3.480 1.00 85.81 105 HIS A N 1
ATOM 827 C CA . HIS A 1 105 ? -7.554 4.197 -4.860 1.00 85.81 105 HIS A CA 1
ATOM 828 C C . HIS A 1 105 ? -6.557 3.043 -5.005 1.00 85.81 105 HIS A C 1
ATOM 830 O O . HIS A 1 105 ? -6.654 2.251 -5.942 1.00 85.81 105 HIS A O 1
ATOM 836 N N . THR A 1 106 ? -5.616 2.920 -4.067 1.00 83.56 106 THR A N 1
ATOM 837 C CA . THR A 1 106 ? -4.612 1.852 -4.090 1.00 83.56 106 THR A CA 1
ATOM 838 C C . THR A 1 106 ? -5.251 0.477 -3.900 1.00 83.56 106 THR A C 1
ATOM 840 O O . THR A 1 106 ? -4.905 -0.450 -4.627 1.00 83.56 106 THR A O 1
ATOM 843 N N . VAL A 1 107 ? -6.178 0.333 -2.948 1.00 87.00 107 VAL A N 1
ATOM 844 C CA . VAL A 1 107 ? -6.887 -0.930 -2.684 1.00 87.00 107 VAL A CA 1
ATOM 845 C C . VAL A 1 107 ? -7.803 -1.297 -3.850 1.00 87.00 107 VAL A C 1
ATOM 847 O O . VAL A 1 107 ? -7.765 -2.441 -4.284 1.00 87.00 107 VAL A O 1
ATOM 850 N N . LEU A 1 108 ? -8.556 -0.340 -4.402 1.00 87.06 108 LEU A N 1
ATOM 851 C CA . LEU A 1 108 ? -9.402 -0.541 -5.583 1.00 87.06 108 LEU A CA 1
ATOM 852 C C . LEU A 1 108 ? -8.575 -0.995 -6.788 1.00 87.06 108 LEU A C 1
ATOM 854 O O . LEU A 1 108 ? -8.908 -1.989 -7.422 1.00 87.06 108 LEU A O 1
ATOM 858 N N . THR A 1 109 ? -7.461 -0.313 -7.061 1.00 81.81 109 THR A N 1
ATOM 859 C CA . THR A 1 109 ? -6.579 -0.650 -8.186 1.00 81.81 109 THR A CA 1
ATOM 860 C C . THR A 1 109 ? -5.939 -2.022 -8.001 1.00 81.81 109 THR A C 1
ATOM 862 O O . THR A 1 109 ? -5.980 -2.835 -8.916 1.00 81.81 109 THR A O 1
ATOM 865 N N . ARG A 1 110 ? -5.374 -2.312 -6.821 1.00 79.62 110 ARG A N 1
ATOM 866 C CA . ARG A 1 110 ? -4.735 -3.610 -6.544 1.00 79.62 110 ARG A CA 1
ATOM 867 C C . ARG A 1 110 ? -5.733 -4.754 -6.518 1.00 79.62 110 ARG A C 1
ATOM 869 O O . ARG A 1 110 ? -5.465 -5.807 -7.065 1.00 79.62 110 ARG A O 1
ATOM 876 N N . GLY A 1 111 ? -6.889 -4.546 -5.906 1.00 83.12 111 GLY A N 1
ATOM 877 C CA . GLY A 1 111 ? -7.921 -5.563 -5.867 1.00 83.12 111 GLY A CA 1
ATOM 878 C C . GLY A 1 111 ? -8.489 -5.859 -7.257 1.00 83.12 111 GLY A C 1
ATOM 879 O O . GLY A 1 111 ? -8.689 -7.022 -7.585 1.00 83.12 111 GLY A O 1
ATOM 880 N N . ALA A 1 112 ? -8.656 -4.839 -8.106 1.00 83.06 112 ALA A N 1
ATOM 881 C CA . ALA A 1 112 ? -8.984 -5.043 -9.516 1.00 83.06 112 ALA A CA 1
ATOM 882 C C . ALA A 1 112 ? -7.863 -5.792 -10.266 1.00 83.06 112 ALA A C 1
ATOM 884 O O . ALA A 1 112 ? -8.158 -6.691 -11.047 1.00 83.06 112 ALA A O 1
ATOM 885 N N . GLN A 1 113 ? -6.586 -5.487 -9.991 1.00 70.50 113 GLN A N 1
ATOM 886 C CA . GLN A 1 113 ? -5.436 -6.242 -10.525 1.00 70.50 113 GLN A CA 1
ATOM 887 C C . GLN A 1 113 ? -5.445 -7.714 -10.090 1.00 70.50 113 GLN A C 1
ATOM 889 O O . GLN A 1 113 ? -5.102 -8.586 -10.882 1.00 70.50 113 GLN A O 1
ATOM 894 N N . ASP A 1 114 ? -5.866 -7.989 -8.856 1.00 77.88 114 ASP A N 1
ATOM 895 C CA . ASP A 1 114 ? -6.017 -9.340 -8.312 1.00 77.88 114 ASP A CA 1
ATOM 896 C C . ASP A 1 114 ? -7.299 -10.046 -8.817 1.00 77.88 114 ASP A C 1
ATOM 898 O O . ASP A 1 114 ? -7.568 -11.184 -8.430 1.00 77.88 114 ASP A O 1
ATOM 902 N N . GLY A 1 115 ? -8.093 -9.399 -9.683 1.00 79.06 115 GLY A N 1
ATOM 903 C CA . GLY A 1 115 ? -9.298 -9.967 -10.295 1.00 79.06 115 GLY A CA 1
ATOM 904 C C . GLY A 1 115 ? -10.548 -9.926 -9.413 1.00 79.06 115 GLY A C 1
ATOM 905 O O . GLY A 1 115 ? -11.506 -10.652 -9.677 1.00 79.06 115 GLY A O 1
ATOM 906 N N . LEU A 1 116 ? -10.561 -9.105 -8.358 1.00 84.56 116 LEU A N 1
ATOM 907 C CA . LEU A 1 116 ? -11.734 -8.967 -7.495 1.00 84.56 116 LEU A CA 1
ATOM 908 C C . LEU A 1 116 ? -12.877 -8.236 -8.228 1.00 84.56 116 LEU A C 1
ATOM 910 O O . LEU A 1 116 ? -12.641 -7.208 -8.869 1.00 84.56 116 LEU A O 1
ATOM 914 N N . PRO A 1 117 ? -14.127 -8.712 -8.097 1.00 86.88 117 PRO A N 1
ATOM 915 C CA . PRO A 1 117 ? -15.283 -8.074 -8.715 1.00 86.88 117 PRO A CA 1
ATOM 916 C C . PRO A 1 117 ? -15.681 -6.764 -8.006 1.00 86.88 117 PRO A C 1
ATOM 918 O O . PRO A 1 117 ? -15.310 -6.496 -6.858 1.00 86.88 117 PRO A O 1
ATOM 921 N N . ALA A 1 118 ? -16.453 -5.923 -8.706 1.00 87.50 118 ALA A N 1
ATOM 922 C CA . ALA A 1 118 ? -16.783 -4.558 -8.274 1.00 87.50 118 ALA A CA 1
ATOM 923 C C . ALA A 1 118 ? -17.521 -4.496 -6.929 1.00 87.50 118 ALA A C 1
ATOM 925 O O . ALA A 1 118 ? -17.313 -3.568 -6.153 1.00 87.50 118 ALA A O 1
ATOM 926 N N . ASP A 1 119 ? -18.382 -5.470 -6.653 1.00 92.94 119 ASP A N 1
ATOM 927 C CA . ASP A 1 119 ? -19.135 -5.596 -5.406 1.00 92.94 119 ASP A CA 1
ATOM 928 C C . ASP A 1 119 ? -18.219 -5.883 -4.208 1.00 92.94 119 ASP A C 1
ATOM 930 O O . ASP A 1 119 ? -18.354 -5.251 -3.157 1.00 92.94 119 ASP A O 1
ATOM 934 N N . GLN A 1 120 ? -17.229 -6.763 -4.376 1.00 90.56 120 GLN A N 1
ATOM 935 C CA . GLN A 1 120 ? -16.225 -7.030 -3.347 1.00 90.56 120 GLN A CA 1
ATOM 936 C C . GLN A 1 120 ? -15.330 -5.813 -3.106 1.00 90.56 120 GLN A C 1
ATOM 938 O O . GLN A 1 120 ? -15.078 -5.452 -1.955 1.00 90.56 120 GLN A O 1
ATOM 943 N N . LEU A 1 121 ? -14.895 -5.136 -4.171 1.00 89.06 121 LEU A N 1
ATOM 944 C CA . LEU A 1 121 ? -14.083 -3.921 -4.070 1.00 89.06 121 LEU A CA 1
ATOM 945 C C . LEU A 1 121 ? -14.830 -2.775 -3.383 1.00 89.06 121 LEU A C 1
ATOM 947 O O . LEU A 1 121 ? -14.273 -2.113 -2.502 1.00 89.06 121 LEU A O 1
ATOM 951 N N . ALA A 1 122 ? -16.099 -2.581 -3.738 1.00 91.06 122 ALA A N 1
ATOM 952 C CA . ALA A 1 122 ? -16.989 -1.619 -3.103 1.00 91.06 122 ALA A CA 1
ATOM 953 C C . ALA A 1 122 ? -17.127 -1.900 -1.602 1.00 91.06 122 ALA A C 1
ATOM 955 O O . ALA A 1 122 ? -16.901 -1.011 -0.781 1.00 91.06 122 ALA A O 1
ATOM 956 N N . LYS A 1 123 ? -17.386 -3.161 -1.234 1.00 89.88 123 LYS A N 1
ATOM 957 C CA . LYS A 1 123 ? -17.511 -3.582 0.166 1.00 89.88 123 LYS A CA 1
ATOM 958 C C . LYS A 1 123 ? -16.225 -3.373 0.968 1.00 89.88 123 LYS A C 1
ATOM 960 O O . LYS A 1 123 ? -16.290 -2.913 2.103 1.00 89.88 123 LYS A O 1
ATOM 965 N N . LEU A 1 124 ? -15.064 -3.689 0.393 1.00 86.50 124 LEU A N 1
ATOM 966 C CA . LEU A 1 124 ? -13.764 -3.539 1.060 1.00 86.50 124 LEU A CA 1
ATOM 967 C C . LEU A 1 124 ? -13.383 -2.079 1.320 1.00 86.50 124 LEU A C 1
ATOM 969 O O . LEU A 1 124 ? -12.677 -1.791 2.282 1.00 86.50 124 LEU A O 1
ATOM 973 N N . THR A 1 125 ? -13.806 -1.167 0.446 1.00 86.69 125 THR A N 1
ATOM 974 C CA . THR A 1 125 ? -13.353 0.234 0.466 1.00 86.69 125 THR A CA 1
ATOM 975 C C . THR A 1 125 ? -14.433 1.227 0.881 1.00 86.69 125 THR A C 1
ATOM 977 O O . THR A 1 125 ? -14.147 2.419 1.000 1.00 86.69 125 THR A O 1
ATOM 980 N N . GLY A 1 126 ? -15.658 0.753 1.119 1.00 86.44 126 GLY A N 1
ATOM 981 C CA . GLY A 1 126 ? -16.794 1.583 1.513 1.00 86.44 126 GLY A CA 1
ATOM 982 C C . GLY A 1 126 ? -17.266 2.540 0.415 1.00 86.44 126 GLY A C 1
ATOM 983 O O . GLY A 1 126 ? -17.886 3.554 0.721 1.00 86.44 126 GLY A O 1
ATOM 984 N N . VAL A 1 127 ? -16.942 2.268 -0.853 1.00 88.44 127 VAL A N 1
ATOM 985 C CA . VAL A 1 127 ? -17.434 3.046 -2.003 1.00 88.44 127 VAL A CA 1
ATOM 986 C C . VAL A 1 127 ? -18.638 2.356 -2.636 1.00 88.44 127 VAL A C 1
ATOM 988 O O . VAL A 1 127 ? -18.929 1.195 -2.355 1.00 88.44 127 VAL A O 1
ATOM 991 N N . THR A 1 128 ? -19.353 3.054 -3.515 1.00 92.19 128 THR A N 1
ATOM 992 C CA . THR A 1 128 ? -20.473 2.456 -4.248 1.00 92.19 128 THR A CA 1
ATOM 993 C C . THR A 1 128 ? -19.973 1.514 -5.349 1.00 92.19 128 THR A C 1
ATOM 995 O O . THR A 1 128 ? -18.898 1.710 -5.921 1.00 92.19 128 THR A O 1
ATOM 998 N N . VAL A 1 129 ? -20.771 0.498 -5.695 1.00 90.94 129 VAL A N 1
ATOM 999 C CA . VAL A 1 129 ? -20.442 -0.445 -6.783 1.00 90.94 129 VAL A CA 1
ATOM 1000 C C . VAL A 1 129 ? -20.156 0.267 -8.116 1.00 90.94 129 VAL A C 1
ATOM 1002 O O . VAL A 1 129 ? -19.153 -0.075 -8.743 1.00 90.94 129 VAL A O 1
ATOM 1005 N N . PRO A 1 130 ? -20.935 1.282 -8.556 1.00 90.00 130 PRO A N 1
ATOM 1006 C CA . PRO A 1 130 ? -20.611 2.033 -9.770 1.00 90.00 130 PRO A CA 1
ATOM 1007 C C . PRO A 1 130 ? -19.235 2.709 -9.721 1.00 90.00 130 PRO A C 1
ATOM 1009 O O . PRO A 1 130 ? -18.500 2.647 -10.700 1.00 90.00 130 PRO A O 1
ATOM 1012 N N . ALA A 1 131 ? -18.841 3.278 -8.576 1.00 84.81 131 ALA A N 1
ATOM 1013 C CA . ALA A 1 131 ? -17.530 3.907 -8.427 1.00 84.81 131 ALA A CA 1
ATOM 1014 C C . ALA A 1 131 ? -16.375 2.894 -8.536 1.00 84.81 131 ALA A C 1
ATOM 1016 O O . ALA A 1 131 ? -15.317 3.218 -9.076 1.00 84.81 131 ALA A O 1
ATOM 1017 N N . ALA A 1 132 ? -16.575 1.660 -8.059 1.00 86.88 132 ALA A N 1
ATOM 1018 C CA . ALA A 1 132 ? -15.586 0.588 -8.169 1.00 86.88 132 ALA A CA 1
ATOM 1019 C C . ALA A 1 132 ? -15.428 0.053 -9.608 1.00 86.88 132 ALA A C 1
ATOM 1021 O O . ALA A 1 132 ? -14.325 -0.347 -9.981 1.00 86.88 132 ALA A O 1
ATOM 1022 N N . ARG A 1 133 ? -16.483 0.086 -10.441 1.00 83.25 133 ARG A N 1
ATOM 1023 C CA . ARG A 1 133 ? -16.442 -0.413 -11.835 1.00 83.25 133 ARG A CA 1
ATOM 1024 C C . ARG A 1 133 ? -15.390 0.285 -12.695 1.00 83.25 133 ARG A C 1
ATOM 1026 O O . ARG A 1 133 ? -14.671 -0.389 -13.421 1.00 83.25 133 ARG A O 1
ATOM 1033 N N . HIS A 1 134 ? -15.171 1.585 -12.496 1.00 81.44 134 HIS A N 1
ATOM 1034 C CA . HIS A 1 134 ? -14.143 2.352 -13.215 1.00 81.44 134 HIS A CA 1
ATOM 1035 C C . HIS A 1 134 ? -12.705 1.813 -13.053 1.00 81.44 134 HIS A C 1
ATOM 1037 O O . HIS A 1 134 ? -11.812 2.133 -13.845 1.00 81.44 134 HIS A O 1
ATOM 1043 N N . TYR A 1 135 ? -12.445 0.995 -12.029 1.00 73.38 135 TYR A N 1
ATOM 1044 C CA . TYR A 1 135 ? -11.144 0.354 -11.832 1.00 73.38 135 TYR A CA 1
ATOM 1045 C C . TYR A 1 135 ? -11.004 -0.949 -12.611 1.00 73.38 135 TYR A C 1
ATOM 1047 O O . TYR A 1 135 ? -9.874 -1.302 -12.940 1.00 73.38 135 TYR A O 1
ATOM 1055 N N . ILE A 1 136 ? -12.122 -1.605 -12.921 1.00 75.31 136 ILE A N 1
ATOM 1056 C CA . ILE A 1 136 ? -12.203 -2.877 -13.646 1.00 75.31 136 ILE A CA 1
ATOM 1057 C C . ILE A 1 136 ? -12.343 -2.633 -15.153 1.00 75.31 136 ILE A C 1
ATOM 1059 O O . ILE A 1 136 ? -11.701 -3.322 -15.936 1.00 75.31 136 ILE A O 1
ATOM 1063 N N . ASP A 1 137 ? -13.137 -1.631 -15.548 1.00 62.47 137 ASP A N 1
ATOM 1064 C CA . ASP A 1 137 ? -13.500 -1.370 -16.951 1.00 62.47 137 ASP A CA 1
ATOM 1065 C C . ASP A 1 137 ? -12.302 -0.974 -17.831 1.00 62.47 137 ASP A C 1
ATOM 1067 O O . ASP A 1 137 ? -12.327 -1.157 -19.046 1.00 62.47 137 ASP A O 1
ATOM 1071 N N . LEU A 1 138 ? -11.227 -0.455 -17.231 1.00 55.09 138 LEU A N 1
ATOM 1072 C CA . LEU A 1 138 ? -9.942 -0.309 -17.911 1.00 55.09 138 LEU A CA 1
ATOM 1073 C C . LEU A 1 138 ? -9.135 -1.575 -17.658 1.00 55.09 138 LEU A C 1
ATOM 1075 O O . LEU A 1 138 ? -8.550 -1.743 -16.580 1.00 55.09 138 LEU A O 1
ATOM 1079 N N . ASP A 1 139 ? -9.114 -2.443 -18.667 1.00 56.50 139 ASP A N 1
ATOM 1080 C CA . ASP A 1 139 ? -8.384 -3.694 -18.593 1.00 56.50 139 ASP A CA 1
ATOM 1081 C C . ASP A 1 139 ? -6.901 -3.423 -18.250 1.00 56.50 139 ASP A C 1
ATOM 1083 O O . ASP A 1 139 ? -6.267 -2.453 -18.690 1.00 56.50 139 ASP A O 1
ATOM 1087 N N . TYR A 1 140 ? -6.362 -4.274 -17.383 1.00 53.88 140 TYR A N 1
ATOM 1088 C CA . TYR A 1 140 ? -5.006 -4.172 -16.858 1.00 53.88 140 TYR A CA 1
ATOM 1089 C C . TYR A 1 140 ? -3.927 -4.231 -17.948 1.00 53.88 140 TYR A C 1
ATOM 1091 O O . TYR A 1 140 ? -2.927 -3.517 -17.844 1.00 53.88 140 TYR A O 1
ATOM 1099 N N . ILE A 1 141 ? -4.124 -5.052 -18.982 1.00 53.62 141 ILE A N 1
ATOM 1100 C CA . ILE A 1 141 ? -3.231 -5.127 -20.139 1.00 53.62 141 ILE A CA 1
ATOM 1101 C C . ILE A 1 141 ? -3.218 -3.773 -20.829 1.00 53.62 141 ILE A C 1
ATOM 1103 O O . ILE A 1 141 ? -2.138 -3.235 -21.023 1.00 53.62 141 ILE A O 1
ATOM 1107 N N . SER A 1 142 ? -4.376 -3.170 -21.088 1.00 52.53 142 SER A N 1
ATOM 1108 C CA . SER A 1 142 ? -4.485 -1.853 -21.717 1.00 52.53 142 SER A CA 1
ATOM 1109 C C . SER A 1 142 ? -3.786 -0.757 -20.907 1.00 52.53 142 SER A C 1
ATOM 1111 O O . SER A 1 142 ? -3.001 0.008 -21.465 1.00 52.53 142 SER A O 1
ATOM 1113 N N . ARG A 1 143 ? -3.968 -0.705 -19.577 1.00 56.53 143 ARG A N 1
ATOM 1114 C CA . ARG A 1 143 ? -3.240 0.260 -18.720 1.00 56.53 143 ARG A CA 1
ATOM 1115 C C . ARG A 1 143 ? -1.731 0.024 -18.729 1.00 56.53 143 ARG A C 1
ATOM 1117 O O . ARG A 1 143 ? -0.966 0.979 -18.821 1.00 56.53 143 ARG A O 1
ATOM 1124 N N . ARG A 1 144 ? -1.299 -1.238 -18.651 1.00 53.44 144 ARG A N 1
ATOM 1125 C CA . ARG A 1 144 ? 0.123 -1.604 -18.681 1.00 53.44 144 ARG A CA 1
ATOM 1126 C C . ARG A 1 144 ? 0.749 -1.295 -20.037 1.00 53.44 144 ARG A C 1
ATOM 1128 O O . ARG A 1 144 ? 1.868 -0.807 -20.077 1.00 53.44 144 ARG A O 1
ATOM 1135 N N . LEU A 1 145 ? 0.017 -1.526 -21.123 1.00 55.34 145 LEU A N 1
ATOM 1136 C CA . LEU A 1 145 ? 0.430 -1.231 -22.491 1.00 55.34 145 LEU A CA 1
ATOM 1137 C C . LEU A 1 145 ? 0.602 0.283 -22.686 1.00 55.34 145 LEU A C 1
ATOM 1139 O O . LEU A 1 145 ? 1.629 0.715 -23.199 1.00 55.34 145 LEU A O 1
ATOM 1143 N N . ILE A 1 146 ? -0.352 1.091 -22.204 1.00 53.00 146 ILE A N 1
ATOM 1144 C CA . ILE A 1 146 ? -0.270 2.560 -22.240 1.00 53.00 146 ILE A CA 1
ATOM 1145 C C . ILE A 1 146 ? 0.940 3.057 -21.442 1.00 53.00 146 ILE A C 1
ATOM 1147 O O . ILE A 1 146 ? 1.729 3.835 -21.972 1.00 53.00 146 ILE A O 1
ATOM 1151 N N . ASP A 1 147 ? 1.134 2.580 -20.210 1.00 52.53 147 ASP A N 1
ATOM 1152 C CA . ASP A 1 147 ? 2.287 2.964 -19.386 1.00 52.53 147 ASP A CA 1
ATOM 1153 C C . ASP A 1 147 ? 3.618 2.546 -20.038 1.00 52.53 147 ASP A C 1
ATOM 1155 O O . ASP A 1 147 ? 4.579 3.317 -20.038 1.00 52.53 147 ASP A O 1
ATOM 1159 N N . THR A 1 148 ? 3.688 1.349 -20.627 1.00 56.28 148 THR A N 1
ATOM 1160 C CA . THR A 1 148 ? 4.881 0.867 -21.335 1.00 56.28 148 THR A CA 1
ATOM 1161 C C . THR A 1 148 ? 5.189 1.717 -22.569 1.00 56.28 148 THR A C 1
ATOM 1163 O O . THR A 1 148 ? 6.332 2.141 -22.732 1.00 56.28 148 THR A O 1
ATOM 1166 N N . HIS A 1 149 ? 4.198 2.026 -23.410 1.00 58.00 149 HIS A N 1
ATOM 1167 C CA . HIS A 1 149 ? 4.411 2.833 -24.616 1.00 58.00 149 HIS A CA 1
ATOM 1168 C C . HIS A 1 149 ? 4.684 4.311 -24.309 1.00 58.00 149 HIS A C 1
ATOM 1170 O O . HIS A 1 149 ? 5.533 4.925 -24.954 1.00 58.00 149 HIS A O 1
ATOM 1176 N N . TYR A 1 150 ? 4.009 4.894 -23.316 1.00 53.56 150 TYR A N 1
ATOM 1177 C CA . TYR A 1 150 ? 4.170 6.307 -22.967 1.00 53.56 150 TYR A CA 1
ATOM 1178 C C . TYR A 1 150 ? 5.521 6.586 -22.298 1.00 53.56 150 TYR A C 1
ATOM 1180 O O . TYR A 1 150 ? 6.230 7.511 -22.694 1.00 53.56 150 TYR A O 1
ATOM 1188 N N . VAL A 1 151 ? 5.920 5.760 -21.322 1.00 52.22 151 VAL A N 1
ATOM 1189 C CA . VAL A 1 151 ? 7.231 5.905 -20.669 1.00 52.22 151 VAL A CA 1
ATOM 1190 C C . VAL A 1 151 ? 8.354 5.538 -21.640 1.00 52.22 151 VAL A C 1
ATOM 1192 O O . VAL A 1 151 ? 9.406 6.172 -21.600 1.00 52.22 151 VAL A O 1
ATOM 1195 N N . GLY A 1 152 ? 8.128 4.566 -22.536 1.00 55.16 152 GLY A N 1
ATOM 1196 C CA . GLY A 1 152 ? 9.041 4.243 -23.634 1.00 55.16 152 GLY A CA 1
ATOM 1197 C C . GLY A 1 152 ? 9.340 5.473 -24.485 1.00 55.16 152 GLY A C 1
ATOM 1198 O O . GLY A 1 152 ? 10.491 5.864 -24.598 1.00 55.16 152 GLY A O 1
ATOM 1199 N N . ASN A 1 153 ? 8.314 6.161 -24.984 1.00 60.00 153 ASN A N 1
ATOM 1200 C CA . ASN A 1 153 ? 8.493 7.334 -25.845 1.00 60.00 153 ASN A CA 1
ATOM 1201 C C . ASN A 1 153 ? 9.243 8.501 -25.181 1.00 60.00 153 ASN A C 1
ATOM 1203 O O . ASN A 1 153 ? 10.056 9.147 -25.838 1.00 60.00 153 ASN A O 1
ATOM 1207 N N . GLU A 1 154 ? 9.008 8.779 -23.897 1.00 58.66 154 GLU A N 1
ATOM 1208 C CA . GLU A 1 154 ? 9.725 9.851 -23.187 1.00 58.66 154 GLU A CA 1
ATOM 1209 C C . GLU A 1 154 ? 11.167 9.459 -22.834 1.00 58.66 154 GLU A C 1
ATOM 1211 O O . GLU A 1 154 ? 12.077 10.272 -23.000 1.00 58.66 154 GLU A O 1
ATOM 1216 N N . PHE A 1 155 ? 11.414 8.205 -22.428 1.00 59.62 155 PHE A N 1
ATOM 1217 C CA . PHE A 1 155 ? 12.779 7.691 -22.262 1.00 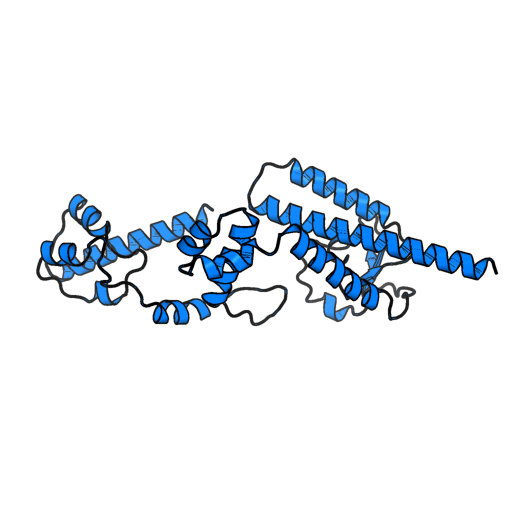59.62 155 PHE A CA 1
ATOM 1218 C C . PHE A 1 155 ? 13.554 7.747 -23.582 1.00 59.62 155 PHE A C 1
ATOM 1220 O O . PHE A 1 155 ? 14.680 8.228 -23.598 1.00 59.62 155 PHE A O 1
ATOM 1227 N N . LEU A 1 156 ? 12.943 7.319 -24.690 1.00 61.56 156 LEU A N 1
ATOM 1228 C CA . LEU A 1 156 ? 13.557 7.323 -26.020 1.00 61.56 156 LEU A CA 1
ATOM 1229 C C . LEU A 1 156 ? 13.912 8.733 -26.486 1.00 61.56 156 LEU A C 1
ATOM 1231 O O . LEU A 1 156 ? 15.015 8.954 -26.981 1.00 61.56 156 LEU A O 1
ATOM 1235 N N . LYS A 1 157 ? 13.011 9.700 -26.275 1.00 61.53 157 LYS A N 1
ATOM 1236 C CA . LYS A 1 157 ? 13.311 11.108 -26.540 1.00 61.53 157 LYS A CA 1
ATOM 1237 C C . LYS A 1 157 ? 14.487 11.571 -25.689 1.00 61.53 157 LYS A C 1
ATOM 1239 O O . LYS A 1 157 ? 15.448 12.067 -26.247 1.00 61.53 157 LYS A O 1
ATOM 1244 N N . HIS A 1 158 ? 14.467 11.369 -24.374 1.00 59.31 158 HIS A N 1
ATOM 1245 C CA . HIS A 1 158 ? 15.505 11.909 -23.490 1.00 59.31 158 HIS A CA 1
ATOM 1246 C C . HIS A 1 158 ? 16.866 11.209 -23.581 1.00 59.31 158 HIS A C 1
ATOM 1248 O O . HIS A 1 158 ? 17.892 11.878 -23.463 1.00 59.31 158 HIS A O 1
ATOM 1254 N N . ALA A 1 159 ? 16.900 9.892 -23.782 1.00 56.91 159 ALA A N 1
ATOM 1255 C CA . ALA A 1 159 ? 18.139 9.128 -23.897 1.00 56.91 159 ALA A CA 1
ATOM 1256 C C . ALA A 1 159 ? 18.928 9.488 -25.166 1.00 56.91 159 ALA A C 1
ATOM 1258 O O . ALA A 1 159 ? 20.148 9.348 -25.169 1.00 56.91 159 ALA A O 1
ATOM 1259 N N . PHE A 1 160 ? 18.253 10.000 -26.205 1.00 57.78 160 PHE A N 1
ATOM 1260 C CA . PHE A 1 160 ? 18.859 10.237 -27.517 1.00 57.78 160 PHE A CA 1
ATOM 1261 C C . PHE A 1 160 ? 18.643 11.654 -28.093 1.00 57.78 160 PHE A C 1
ATOM 1263 O O . PHE A 1 160 ? 19.188 11.957 -29.151 1.00 57.78 160 PHE A O 1
ATOM 1270 N N . SER A 1 161 ? 17.933 12.568 -27.411 1.00 55.59 161 SER A N 1
ATOM 1271 C CA . SER A 1 161 ? 17.760 13.973 -27.848 1.00 55.59 161 SER A CA 1
ATOM 1272 C C . SER A 1 161 ? 18.970 14.875 -27.587 1.00 55.59 161 SER A C 1
ATOM 1274 O O . SER A 1 161 ? 18.940 16.053 -27.934 1.00 55.59 161 SER A O 1
ATOM 1276 N N . GLY A 1 162 ? 20.022 14.370 -26.946 1.00 50.53 162 GLY A N 1
ATOM 1277 C CA . GLY A 1 162 ? 21.198 15.159 -26.596 1.00 50.53 162 GLY A CA 1
ATOM 1278 C C . GLY A 1 162 ? 22.428 14.276 -26.507 1.00 50.53 162 GLY A C 1
ATOM 1279 O O . GLY A 1 162 ? 22.630 13.644 -25.479 1.00 50.53 162 GLY A O 1
ATOM 1280 N N . CYS A 1 163 ? 23.187 14.258 -27.604 1.00 42.50 163 CYS A N 1
ATOM 1281 C CA . CYS A 1 163 ? 24.547 13.746 -27.781 1.00 42.50 163 CYS A CA 1
ATOM 1282 C C . CYS A 1 163 ? 24.867 12.398 -27.105 1.00 42.50 163 CYS A C 1
ATOM 1284 O O . CYS A 1 163 ? 25.077 12.314 -25.896 1.00 42.50 163 CYS A O 1
ATOM 1286 N N . LEU A 1 164 ? 24.997 11.355 -27.929 1.00 50.00 164 LEU A N 1
ATOM 1287 C CA . LEU A 1 164 ? 25.746 10.140 -27.608 1.00 50.00 164 LEU A CA 1
ATOM 1288 C C . LEU A 1 164 ? 27.099 10.555 -27.011 1.00 50.00 164 LEU A C 1
ATOM 1290 O O . LEU A 1 164 ? 27.929 11.143 -27.702 1.00 50.00 164 LEU A O 1
ATOM 1294 N N . SER A 1 165 ? 27.302 10.349 -25.710 1.00 47.19 165 SER A N 1
ATOM 1295 C CA . SER A 1 165 ? 28.528 10.812 -25.070 1.00 47.19 165 SER A CA 1
ATOM 1296 C C . SER A 1 165 ? 29.672 9.870 -25.432 1.00 47.19 165 SER A C 1
ATOM 1298 O O . SER A 1 165 ? 29.630 8.692 -25.076 1.00 47.19 165 SER A O 1
ATOM 1300 N N . THR A 1 166 ? 30.738 10.394 -26.029 1.00 45.25 166 THR A N 1
ATOM 1301 C CA . THR A 1 166 ? 32.077 9.823 -25.855 1.00 45.25 166 THR A CA 1
ATOM 1302 C C . THR A 1 166 ? 32.421 9.964 -24.372 1.00 45.25 166 THR A C 1
ATOM 1304 O O . THR A 1 166 ? 32.734 11.060 -23.908 1.00 45.25 166 THR A O 1
ATOM 1307 N N . ALA A 1 167 ? 32.215 8.895 -23.604 1.00 49.16 167 ALA A N 1
ATOM 1308 C CA . ALA A 1 167 ? 32.252 8.910 -22.147 1.00 49.16 167 ALA A CA 1
ATOM 1309 C C . ALA A 1 167 ? 33.579 9.464 -21.599 1.00 49.16 167 ALA A C 1
ATOM 1311 O O . ALA A 1 167 ? 34.657 8.977 -21.935 1.00 49.16 167 ALA A O 1
ATOM 1312 N N . THR A 1 168 ? 33.498 10.442 -20.697 1.00 50.28 168 THR A N 1
ATOM 1313 C CA . THR A 1 168 ? 34.553 10.685 -19.713 1.00 50.28 168 THR A CA 1
ATOM 1314 C C . THR A 1 168 ? 34.446 9.610 -18.627 1.00 50.28 168 THR A C 1
ATOM 1316 O O . THR A 1 168 ? 33.364 9.260 -18.158 1.00 50.28 168 THR A O 1
ATOM 1319 N N . THR A 1 169 ? 35.584 9.036 -18.251 1.00 53.78 169 THR A N 1
ATOM 1320 C CA . THR A 1 169 ? 35.728 7.823 -17.426 1.00 53.78 169 THR A CA 1
ATOM 1321 C C . THR A 1 169 ? 35.117 7.886 -16.021 1.00 53.78 169 THR A C 1
ATOM 1323 O O . THR A 1 169 ? 35.003 6.850 -15.373 1.00 53.78 169 THR A O 1
ATOM 1326 N N . GLU A 1 170 ? 34.706 9.057 -15.532 1.00 58.19 170 GLU A N 1
ATOM 1327 C CA . GLU A 1 170 ? 34.262 9.236 -14.141 1.00 58.19 170 GLU A CA 1
ATOM 1328 C C . GLU A 1 170 ? 32.789 8.856 -13.892 1.00 58.19 170 GLU A C 1
ATOM 1330 O O . GLU A 1 170 ? 32.426 8.566 -12.755 1.00 58.19 170 GLU A O 1
ATOM 1335 N N . ASP A 1 171 ? 31.965 8.746 -14.941 1.00 72.94 171 ASP A N 1
ATOM 1336 C CA . ASP A 1 171 ? 30.509 8.536 -14.829 1.00 72.94 171 ASP A CA 1
ATOM 1337 C C . ASP A 1 171 ? 29.987 7.340 -15.658 1.00 72.94 171 ASP A C 1
ATOM 1339 O O . ASP A 1 171 ? 28.809 7.249 -16.020 1.00 72.94 171 ASP A O 1
ATOM 1343 N N . SER A 1 172 ? 30.871 6.382 -15.950 1.00 83.19 172 SER A N 1
ATOM 1344 C CA . SER A 1 172 ? 30.532 5.172 -16.710 1.00 83.19 172 SER A CA 1
ATOM 1345 C C . SER A 1 172 ? 29.725 4.161 -15.883 1.00 83.19 172 SER A C 1
ATOM 1347 O O . SER A 1 172 ? 29.961 3.931 -14.694 1.00 83.19 172 SER A O 1
ATOM 1349 N N . VAL A 1 173 ? 28.750 3.530 -16.531 1.00 85.25 173 VAL A N 1
ATOM 1350 C CA . VAL A 1 173 ? 27.963 2.416 -16.000 1.00 85.25 173 VAL A CA 1
ATOM 1351 C C . VAL A 1 173 ? 28.527 1.128 -16.585 1.00 85.25 173 VAL A C 1
ATOM 1353 O O . VAL A 1 173 ? 28.616 0.998 -17.802 1.00 85.25 173 VAL A O 1
ATOM 1356 N N . PHE A 1 174 ? 28.884 0.178 -15.724 1.00 88.62 174 PHE A N 1
ATOM 1357 C CA . PHE A 1 174 ? 29.534 -1.072 -16.118 1.00 88.62 174 PHE A CA 1
ATOM 1358 C C . PHE A 1 174 ? 28.614 -2.281 -15.947 1.00 88.62 174 PHE A C 1
ATOM 1360 O O . PHE A 1 174 ? 27.748 -2.295 -15.065 1.00 88.62 174 PHE A O 1
ATOM 1367 N N . ASP A 1 175 ? 28.818 -3.298 -16.780 1.00 86.94 175 ASP A N 1
ATOM 1368 C CA . ASP A 1 175 ? 28.250 -4.629 -16.589 1.00 86.94 175 ASP A CA 1
ATOM 1369 C C . ASP A 1 175 ? 28.977 -5.427 -15.487 1.00 86.94 175 ASP A C 1
ATOM 1371 O O . ASP A 1 175 ? 29.878 -4.937 -14.804 1.00 86.94 175 ASP A O 1
ATOM 1375 N N . SER A 1 176 ? 28.573 -6.684 -15.290 1.00 83.38 176 SER A N 1
ATOM 1376 C CA . SER A 1 176 ? 29.220 -7.595 -14.336 1.00 83.38 176 SER A CA 1
ATOM 1377 C C . SER A 1 176 ? 30.650 -7.992 -14.719 1.00 83.38 176 SER A C 1
ATOM 1379 O O . SER A 1 176 ? 31.371 -8.512 -13.871 1.00 83.38 176 SER A O 1
ATOM 1381 N N . GLY A 1 177 ? 31.044 -7.790 -15.976 1.00 84.06 177 GLY A N 1
ATOM 1382 C CA . GLY A 1 177 ? 32.389 -8.024 -16.497 1.00 84.06 177 GLY A CA 1
ATOM 1383 C C . GLY A 1 177 ? 33.277 -6.779 -16.482 1.00 84.06 177 GLY A C 1
ATOM 1384 O O . GLY A 1 177 ? 34.388 -6.846 -16.994 1.00 84.06 177 GLY A O 1
ATOM 1385 N N . PHE A 1 178 ? 32.817 -5.669 -15.889 1.00 84.81 178 PHE A N 1
ATOM 1386 C CA . PHE A 1 178 ? 33.488 -4.365 -15.910 1.00 84.81 178 PHE A CA 1
ATOM 1387 C C . PHE A 1 178 ? 33.648 -3.762 -17.317 1.00 84.81 178 PHE A C 1
ATOM 1389 O O . PHE A 1 178 ? 34.492 -2.889 -17.521 1.00 84.81 178 PHE A O 1
ATOM 1396 N N . ASN A 1 179 ? 32.806 -4.158 -18.274 1.00 86.94 179 ASN A N 1
ATOM 1397 C CA . ASN A 1 179 ? 32.718 -3.498 -19.573 1.00 86.94 179 ASN A CA 1
ATOM 1398 C C . ASN A 1 179 ? 31.741 -2.316 -19.488 1.00 86.94 179 ASN A C 1
ATOM 1400 O O . ASN A 1 179 ? 30.678 -2.443 -18.867 1.00 86.94 179 ASN A O 1
ATOM 1404 N N . PRO A 1 180 ? 32.067 -1.154 -20.080 1.00 87.56 180 PRO A N 1
ATOM 1405 C CA . PRO A 1 180 ? 31.172 -0.007 -20.079 1.00 87.56 180 PRO A CA 1
ATOM 1406 C C . PRO A 1 180 ? 29.949 -0.296 -20.954 1.00 87.56 180 PRO A C 1
ATOM 1408 O O . PRO A 1 180 ? 30.072 -0.650 -22.122 1.00 87.56 180 PRO A O 1
ATOM 1411 N N . VAL A 1 181 ? 28.761 -0.110 -20.384 1.00 88.06 181 VAL A N 1
ATOM 1412 C CA . VAL A 1 181 ? 27.473 -0.261 -21.082 1.00 88.06 181 VAL A CA 1
ATOM 1413 C C . VAL A 1 181 ? 26.742 1.063 -21.284 1.00 88.06 181 VAL A C 1
ATOM 1415 O O . VAL A 1 181 ? 25.670 1.113 -21.877 1.00 88.06 181 VAL A O 1
ATOM 1418 N N . GLY A 1 182 ? 27.298 2.158 -20.777 1.00 86.19 182 GLY A N 1
ATOM 1419 C CA . GLY A 1 182 ? 26.734 3.489 -20.926 1.00 86.19 182 GLY A CA 1
ATOM 1420 C C . GLY A 1 182 ? 27.335 4.472 -19.939 1.00 86.19 182 GLY A C 1
ATOM 1421 O O . GLY A 1 182 ? 28.283 4.162 -19.218 1.00 86.19 182 GLY A O 1
ATOM 1422 N N . SER A 1 183 ? 26.745 5.653 -19.882 1.00 84.38 183 SER A N 1
ATOM 1423 C CA . SER A 1 183 ? 27.116 6.743 -18.987 1.00 84.38 183 SER A CA 1
ATOM 1424 C C . SER A 1 183 ? 25.874 7.357 -18.341 1.00 84.38 183 SER A C 1
ATOM 1426 O O . SER A 1 183 ? 24.728 7.012 -18.661 1.00 84.38 183 SER A O 1
ATOM 1428 N N . VAL A 1 184 ? 26.096 8.255 -17.386 1.00 81.25 184 VAL A N 1
ATOM 1429 C CA . VAL A 1 184 ? 25.042 9.108 -16.835 1.00 81.25 184 VAL A CA 1
ATOM 1430 C C . VAL A 1 184 ? 25.207 10.535 -17.347 1.00 81.25 184 VAL A C 1
ATOM 1432 O O . VAL A 1 184 ? 26.323 11.023 -17.475 1.00 81.25 184 VAL A O 1
ATOM 1435 N N . HIS A 1 185 ? 24.096 11.201 -17.661 1.00 72.94 185 HIS A N 1
ATOM 1436 C CA . HIS A 1 185 ? 24.117 12.579 -18.159 1.00 72.94 185 HIS A CA 1
ATOM 1437 C C . HIS A 1 185 ? 24.485 13.583 -17.051 1.00 72.94 185 HIS A C 1
ATOM 1439 O O . HIS A 1 185 ? 25.240 14.519 -17.287 1.00 72.94 185 HIS A O 1
ATOM 1445 N N . ASP A 1 186 ? 23.959 13.394 -15.839 1.00 73.81 186 ASP A N 1
ATOM 1446 C CA . ASP A 1 186 ? 24.299 14.183 -14.652 1.00 73.81 186 ASP A CA 1
ATOM 1447 C C . ASP A 1 186 ? 24.652 13.269 -13.468 1.00 73.81 186 ASP A C 1
ATOM 1449 O O . ASP A 1 186 ? 23.767 12.668 -12.843 1.00 73.81 186 ASP A O 1
ATOM 1453 N N . GLY A 1 187 ? 25.943 13.179 -13.136 1.00 68.56 187 GLY A N 1
ATOM 1454 C CA . GLY A 1 187 ? 26.451 12.396 -12.008 1.00 68.56 187 GLY A CA 1
ATOM 1455 C C . GLY A 1 187 ? 25.936 12.858 -10.636 1.00 68.56 187 GLY A C 1
ATOM 1456 O O . GLY A 1 187 ? 25.806 12.034 -9.724 1.00 68.56 187 GLY A O 1
ATOM 1457 N N . MET A 1 188 ? 25.555 14.134 -10.470 1.00 68.94 188 MET A N 1
ATOM 1458 C CA . MET A 1 188 ? 25.017 14.650 -9.201 1.00 68.94 188 MET A CA 1
ATOM 1459 C C . MET A 1 188 ? 23.633 14.075 -8.897 1.00 68.94 188 MET A C 1
ATOM 1461 O O . MET A 1 188 ? 23.393 13.640 -7.767 1.00 68.94 188 MET A O 1
ATOM 1465 N N . SER A 1 189 ? 22.759 13.970 -9.902 1.00 69.94 189 SER A N 1
ATOM 1466 C CA . SER A 1 189 ? 21.432 13.349 -9.754 1.00 69.94 189 SER A CA 1
ATOM 1467 C C . SER A 1 189 ? 21.492 11.866 -9.351 1.00 69.94 189 SER A C 1
ATOM 1469 O O . SER A 1 189 ? 20.566 11.333 -8.738 1.00 69.94 189 SER A O 1
ATOM 1471 N N . CYS A 1 190 ? 22.607 11.183 -9.628 1.00 76.81 190 CYS A N 1
ATOM 1472 C CA . CYS A 1 190 ? 22.801 9.791 -9.237 1.00 76.81 190 CYS A CA 1
ATOM 1473 C C . CYS A 1 190 ? 23.222 9.598 -7.775 1.00 76.81 190 CYS A C 1
ATOM 1475 O O . CYS A 1 190 ? 23.033 8.496 -7.257 1.00 76.81 190 CYS A O 1
ATOM 1477 N N . ARG A 1 191 ? 23.759 10.622 -7.096 1.00 72.94 191 ARG A N 1
ATOM 1478 C CA . ARG A 1 191 ? 24.209 10.511 -5.692 1.00 72.94 191 ARG A CA 1
ATOM 1479 C C . ARG A 1 191 ? 23.057 10.297 -4.711 1.00 72.94 191 ARG A C 1
ATOM 1481 O O . ARG A 1 191 ? 23.252 9.700 -3.660 1.00 72.94 191 ARG A O 1
ATOM 1488 N N . THR A 1 192 ? 21.861 10.757 -5.068 1.00 70.31 192 THR A N 1
ATOM 1489 C CA . THR A 1 192 ? 20.628 10.613 -4.279 1.00 70.31 192 THR A CA 1
ATOM 1490 C C . THR A 1 192 ? 19.700 9.522 -4.824 1.00 70.31 192 THR A C 1
ATOM 1492 O O . THR A 1 192 ? 18.581 9.354 -4.341 1.00 70.31 192 THR A O 1
ATOM 1495 N N . CYS A 1 193 ? 20.143 8.755 -5.826 1.00 74.31 193 CYS A N 1
ATOM 1496 C CA . CYS A 1 193 ? 19.324 7.731 -6.466 1.00 74.31 193 CYS A CA 1
ATOM 1497 C C . CYS A 1 193 ? 19.104 6.524 -5.536 1.00 74.31 193 CYS A C 1
ATOM 1499 O O . CYS A 1 193 ? 20.017 5.742 -5.283 1.00 74.31 193 CYS A O 1
ATOM 1501 N N . ALA A 1 194 ? 17.860 6.323 -5.093 1.00 68.38 194 ALA A N 1
ATOM 1502 C CA . ALA A 1 194 ? 17.451 5.217 -4.218 1.00 68.38 194 ALA A CA 1
ATOM 1503 C C . ALA A 1 194 ? 17.093 3.917 -4.976 1.00 68.38 194 ALA A C 1
ATOM 1505 O O . ALA A 1 194 ? 16.362 3.059 -4.474 1.00 68.38 194 ALA A O 1
ATOM 1506 N N . THR A 1 195 ? 17.554 3.751 -6.222 1.00 71.69 195 THR A N 1
ATOM 1507 C CA . THR A 1 195 ? 17.168 2.590 -7.038 1.00 71.69 195 THR A CA 1
ATOM 1508 C C . THR A 1 195 ? 17.770 1.293 -6.485 1.00 71.69 195 THR A C 1
ATOM 1510 O O . THR A 1 195 ? 18.909 0.938 -6.769 1.00 71.69 195 THR A O 1
ATOM 1513 N N . ASN A 1 196 ? 16.946 0.508 -5.782 1.00 64.75 196 ASN A N 1
ATOM 1514 C CA . ASN A 1 196 ? 17.316 -0.772 -5.145 1.00 64.75 196 ASN A CA 1
ATOM 1515 C C . ASN A 1 196 ? 17.670 -1.937 -6.105 1.00 64.75 196 ASN A C 1
ATOM 1517 O O . ASN A 1 196 ? 17.667 -3.090 -5.689 1.00 64.75 196 ASN A O 1
ATOM 1521 N N . MET A 1 197 ? 17.886 -1.681 -7.400 1.00 71.81 197 MET A N 1
ATOM 1522 C CA . MET A 1 197 ? 18.169 -2.720 -8.410 1.00 71.81 197 MET A CA 1
ATOM 1523 C C . MET A 1 197 ? 19.674 -2.873 -8.713 1.00 71.81 197 MET A C 1
ATOM 1525 O O . MET A 1 197 ? 20.056 -3.806 -9.415 1.00 71.81 197 MET A O 1
ATOM 1529 N N . GLY A 1 198 ? 20.515 -1.969 -8.189 1.00 77.06 198 GLY A N 1
ATOM 1530 C CA . GLY A 1 198 ? 21.954 -1.916 -8.475 1.00 77.06 198 GLY A CA 1
ATOM 1531 C C . GLY A 1 198 ? 22.275 -1.501 -9.918 1.00 77.06 198 GLY A C 1
ATOM 1532 O O . GLY A 1 198 ? 21.426 -1.571 -10.806 1.00 77.06 198 GLY A O 1
ATOM 1533 N N . ARG A 1 199 ? 23.507 -1.048 -10.173 1.00 85.38 199 ARG A N 1
ATOM 1534 C CA . ARG A 1 199 ? 24.011 -0.831 -11.542 1.00 85.38 199 ARG A CA 1
ATOM 1535 C C . ARG A 1 199 ? 24.466 -2.182 -12.137 1.00 85.38 199 ARG A C 1
ATOM 1537 O O . ARG A 1 199 ? 24.944 -3.017 -11.372 1.00 85.38 199 ARG A O 1
ATOM 1544 N N . PRO A 1 200 ? 24.295 -2.437 -13.447 1.00 87.81 200 PRO A N 1
ATOM 1545 C CA . PRO A 1 200 ? 23.706 -1.547 -14.451 1.00 87.81 200 PRO A CA 1
ATOM 1546 C C . PRO A 1 200 ? 22.174 -1.665 -14.563 1.00 87.81 200 PRO A C 1
ATOM 1548 O O . PRO A 1 200 ? 21.542 -0.774 -15.117 1.00 87.81 200 PRO A O 1
ATOM 1551 N N . LEU A 1 201 ? 21.549 -2.724 -14.029 1.00 87.94 201 LEU A N 1
ATOM 1552 C CA . LEU A 1 201 ? 20.128 -3.038 -14.272 1.00 87.94 201 LEU A CA 1
ATOM 1553 C C . LEU A 1 201 ? 19.150 -1.948 -13.825 1.00 87.94 201 LEU A C 1
ATOM 1555 O O . LEU A 1 201 ? 18.112 -1.764 -14.445 1.00 87.94 201 LEU A O 1
ATOM 1559 N N . GLY A 1 202 ? 19.458 -1.219 -12.756 1.00 85.62 202 GLY A N 1
ATOM 1560 C CA . GLY A 1 202 ? 18.646 -0.095 -12.296 1.00 85.62 202 GLY A CA 1
ATOM 1561 C C . GLY A 1 202 ? 18.744 1.158 -13.164 1.00 85.62 202 GLY A C 1
ATOM 1562 O O . GLY A 1 202 ? 17.919 2.052 -13.001 1.00 85.62 202 GLY A O 1
ATOM 1563 N N . CYS A 1 203 ? 19.739 1.241 -14.051 1.00 85.88 203 CYS A N 1
ATOM 1564 C CA . CYS A 1 203 ? 19.947 2.387 -14.932 1.00 85.88 203 CYS A CA 1
ATOM 1565 C C . CYS A 1 203 ? 19.106 2.300 -16.212 1.00 85.88 203 CYS A C 1
ATOM 1567 O O . CYS A 1 203 ? 18.730 3.337 -16.752 1.00 85.88 203 CYS A O 1
ATOM 1569 N N . TYR A 1 204 ? 18.749 1.100 -16.672 1.00 85.31 204 TYR A N 1
ATOM 1570 C CA . TYR A 1 204 ? 17.874 0.942 -17.834 1.00 85.31 204 TYR A CA 1
ATOM 1571 C C . TYR A 1 204 ? 16.481 1.532 -17.546 1.00 85.31 204 TYR A C 1
ATOM 1573 O O . TYR A 1 204 ? 15.906 1.342 -16.472 1.00 85.31 204 TYR A O 1
ATOM 1581 N N . GLY A 1 205 ? 15.970 2.343 -18.478 1.00 76.88 205 GLY A N 1
ATOM 1582 C CA . GLY A 1 205 ? 14.729 3.110 -18.305 1.00 76.88 205 GLY A CA 1
ATOM 1583 C C . GLY A 1 205 ? 14.836 4.353 -17.405 1.00 76.88 205 GLY A C 1
ATOM 1584 O O . GLY A 1 205 ? 13.833 5.036 -17.193 1.00 76.88 205 GLY A O 1
ATOM 1585 N N . CYS A 1 206 ? 16.017 4.673 -16.862 1.00 81.06 206 CYS A N 1
ATOM 1586 C CA . CYS A 1 206 ? 16.251 5.923 -16.137 1.00 81.06 206 CYS A CA 1
ATOM 1587 C C . CYS A 1 206 ? 16.459 7.085 -17.127 1.00 81.06 206 CYS A C 1
ATOM 1589 O O . CYS A 1 206 ? 17.332 6.977 -17.986 1.00 81.06 206 CYS A O 1
ATOM 1591 N N . PRO A 1 207 ? 15.772 8.236 -16.982 1.00 76.06 207 PRO A N 1
ATOM 1592 C CA . PRO A 1 207 ? 15.973 9.395 -17.862 1.00 76.06 207 PRO A CA 1
ATOM 1593 C C . PRO A 1 207 ? 17.399 9.963 -17.860 1.00 76.06 207 PRO A C 1
ATOM 1595 O O . PRO A 1 207 ? 17.783 10.658 -18.798 1.00 76.06 207 PRO A O 1
ATOM 1598 N N . ASN A 1 208 ? 18.184 9.682 -16.816 1.00 78.19 208 ASN A N 1
ATOM 1599 C CA . ASN A 1 208 ? 19.574 10.123 -16.698 1.00 78.19 208 ASN A CA 1
ATOM 1600 C C . ASN A 1 208 ? 20.579 9.146 -17.333 1.00 78.19 208 ASN A C 1
ATOM 1602 O O . ASN A 1 208 ? 21.753 9.476 -17.462 1.00 78.19 208 ASN A O 1
ATOM 1606 N N . PHE A 1 209 ? 20.146 7.937 -17.699 1.00 84.25 209 PHE A N 1
ATOM 1607 C CA . PHE A 1 209 ? 21.019 6.944 -18.313 1.00 84.25 209 PHE A CA 1
ATOM 1608 C C . PHE A 1 209 ? 21.168 7.209 -19.812 1.00 84.25 209 PHE A C 1
ATOM 1610 O O . PHE A 1 209 ? 20.208 7.577 -20.496 1.00 84.25 209 PHE A O 1
ATOM 1617 N N . ARG A 1 210 ? 22.387 7.035 -20.316 1.00 83.44 210 ARG A N 1
ATOM 1618 C CA . ARG A 1 210 ? 22.739 7.130 -21.731 1.00 83.44 210 ARG A CA 1
ATOM 1619 C C . ARG A 1 210 ? 23.427 5.823 -22.133 1.00 83.44 210 ARG A C 1
ATOM 1621 O O . ARG A 1 210 ? 24.539 5.578 -21.667 1.00 83.44 210 ARG A O 1
ATOM 1628 N N . PRO A 1 211 ? 22.772 4.948 -22.912 1.00 83.75 211 PRO A N 1
ATOM 1629 C CA . PRO A 1 211 ? 23.384 3.693 -23.339 1.00 83.75 211 PRO A CA 1
ATOM 1630 C C . PRO A 1 211 ? 24.517 3.949 -24.342 1.00 83.75 211 PRO A C 1
ATOM 1632 O O . PRO A 1 211 ? 24.444 4.887 -25.137 1.00 83.75 211 PRO A O 1
ATOM 1635 N N . LEU A 1 212 ? 25.564 3.122 -24.293 1.00 84.69 212 LEU A N 1
ATOM 1636 C CA . LEU A 1 212 ? 26.652 3.139 -25.274 1.00 84.69 212 LEU A CA 1
ATOM 1637 C C . LEU A 1 212 ? 26.253 2.274 -26.477 1.00 84.69 212 LEU A C 1
ATOM 1639 O O . LEU A 1 212 ? 25.956 1.102 -26.289 1.00 84.69 212 LEU A O 1
ATOM 1643 N N . LEU A 1 213 ? 26.261 2.831 -27.692 1.00 81.31 213 LEU A N 1
ATOM 1644 C CA . LEU A 1 213 ? 25.711 2.163 -28.882 1.00 81.31 213 LEU A CA 1
ATOM 1645 C C . LEU A 1 213 ? 26.350 0.795 -29.153 1.00 81.31 213 LEU A C 1
ATOM 1647 O O . LEU A 1 213 ? 25.664 -0.150 -29.523 1.00 81.31 213 LEU A O 1
ATOM 1651 N N . GLU A 1 214 ? 27.666 0.706 -28.977 1.00 81.88 214 GLU A N 1
ATOM 1652 C CA . GLU A 1 214 ? 28.478 -0.466 -29.300 1.00 81.88 214 GLU A CA 1
ATOM 1653 C C . GLU A 1 214 ? 28.633 -1.442 -28.123 1.00 81.88 214 GLU A C 1
ATOM 1655 O O . GLU A 1 214 ? 29.367 -2.426 -28.232 1.00 81.88 214 GLU A O 1
ATOM 1660 N N . ALA A 1 215 ? 27.992 -1.174 -26.982 1.00 86.44 215 ALA A N 1
ATOM 1661 C CA . ALA A 1 215 ? 28.090 -2.041 -25.816 1.00 86.44 215 ALA A CA 1
ATOM 1662 C C . ALA A 1 215 ? 27.317 -3.354 -25.989 1.00 86.44 215 ALA A C 1
ATOM 1664 O O . ALA A 1 215 ? 26.269 -3.415 -26.633 1.00 86.44 215 ALA A O 1
ATOM 1665 N N . ASP A 1 216 ? 27.786 -4.404 -25.308 1.00 88.69 216 ASP A N 1
ATOM 1666 C CA . ASP A 1 216 ? 27.103 -5.698 -25.257 1.00 88.69 216 ASP A CA 1
ATOM 1667 C C . ASP A 1 216 ? 25.912 -5.667 -24.279 1.00 88.69 216 ASP A C 1
ATOM 1669 O O . ASP A 1 216 ? 25.921 -6.214 -23.171 1.00 88.69 216 ASP A O 1
ATOM 1673 N N . HIS A 1 217 ? 24.844 -4.993 -24.697 1.00 89.38 217 HIS A N 1
ATOM 1674 C CA . HIS A 1 217 ? 23.577 -4.975 -23.970 1.00 89.38 217 HIS A CA 1
ATOM 1675 C C . HIS A 1 217 ? 22.909 -6.362 -23.918 1.00 89.38 217 HIS A C 1
ATOM 1677 O O . HIS A 1 217 ? 22.125 -6.633 -23.002 1.00 89.38 217 HIS A O 1
ATOM 1683 N N . MET A 1 218 ? 23.250 -7.261 -24.849 1.00 90.81 218 MET A N 1
ATOM 1684 C CA . MET A 1 218 ? 22.750 -8.638 -24.885 1.00 90.81 218 MET A CA 1
ATOM 1685 C C . MET A 1 218 ? 23.291 -9.465 -23.714 1.00 90.81 218 MET A C 1
ATOM 1687 O O . MET A 1 218 ? 22.532 -10.219 -23.101 1.00 90.81 218 MET A O 1
ATOM 1691 N N . ALA A 1 219 ? 24.553 -9.275 -23.324 1.00 90.69 219 ALA A N 1
ATOM 1692 C CA . ALA A 1 219 ? 25.108 -9.883 -22.115 1.00 90.69 219 ALA A CA 1
ATOM 1693 C C . ALA A 1 219 ? 24.359 -9.434 -20.848 1.00 90.69 219 ALA A C 1
ATOM 1695 O O . ALA A 1 219 ? 24.053 -10.253 -19.974 1.00 90.69 219 ALA A O 1
ATOM 1696 N N . VAL A 1 220 ? 23.988 -8.149 -20.764 1.00 91.56 220 VAL A N 1
ATOM 1697 C CA . VAL A 1 220 ? 23.187 -7.617 -19.647 1.00 91.56 220 VAL A CA 1
ATOM 1698 C C . VAL A 1 220 ? 21.779 -8.216 -19.632 1.00 91.56 220 VAL A C 1
ATOM 1700 O O . VAL A 1 220 ? 21.278 -8.566 -18.559 1.00 91.56 220 VAL A O 1
ATOM 1703 N N . LEU A 1 221 ? 21.149 -8.372 -20.802 1.00 92.94 221 LEU A N 1
ATOM 1704 C CA . LEU A 1 221 ? 19.844 -9.020 -20.939 1.00 92.94 221 LEU A CA 1
ATOM 1705 C C . LEU A 1 221 ? 19.892 -10.477 -20.465 1.00 92.94 221 LEU A C 1
ATOM 1707 O O . LEU A 1 221 ? 19.082 -10.874 -19.627 1.00 92.94 221 LEU A O 1
ATOM 1711 N N . ALA A 1 222 ? 20.874 -11.247 -20.936 1.00 92.31 222 ALA A N 1
ATOM 1712 C CA . ALA A 1 222 ? 21.041 -12.651 -20.569 1.00 92.31 222 ALA A CA 1
ATOM 1713 C C . ALA A 1 222 ? 21.252 -12.832 -19.055 1.00 92.31 222 ALA A C 1
ATOM 1715 O O . ALA A 1 222 ? 20.705 -13.753 -18.443 1.00 92.31 222 ALA A O 1
ATOM 1716 N N . GLU A 1 223 ? 22.010 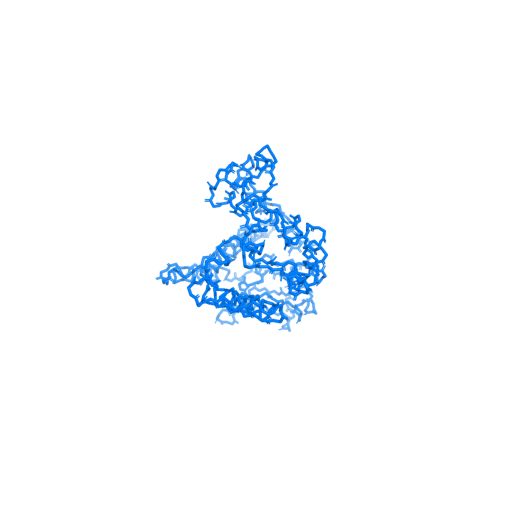-11.935 -18.419 1.00 90.50 223 GLU A N 1
ATOM 1717 C CA . GLU A 1 223 ? 22.190 -11.930 -16.966 1.00 90.50 223 GLU A CA 1
ATOM 1718 C C . GLU A 1 223 ? 20.885 -11.594 -16.223 1.00 90.50 223 GLU A C 1
ATOM 1720 O O . GLU A 1 223 ? 20.556 -12.220 -15.211 1.00 90.50 223 GLU A O 1
ATOM 1725 N N . ALA A 1 224 ? 20.110 -10.628 -16.724 1.00 90.81 224 ALA A N 1
ATOM 1726 C CA . ALA A 1 224 ? 18.821 -10.253 -16.146 1.00 90.81 224 ALA A CA 1
ATOM 1727 C C . ALA A 1 224 ? 17.802 -11.400 -16.215 1.00 90.81 224 ALA A C 1
ATOM 1729 O O . ALA A 1 224 ? 17.121 -11.686 -15.226 1.00 90.81 224 ALA A O 1
ATOM 1730 N N . GLU A 1 225 ? 17.725 -12.081 -17.358 1.00 92.00 225 GLU A N 1
ATOM 1731 C CA . GLU A 1 225 ? 16.849 -13.234 -17.576 1.00 92.00 225 GLU A CA 1
ATOM 1732 C C . GLU A 1 225 ? 17.252 -14.419 -16.693 1.00 92.00 225 GLU A C 1
ATOM 1734 O O . GLU A 1 225 ? 16.393 -15.034 -16.058 1.00 92.00 225 GLU A O 1
ATOM 1739 N N . ARG A 1 226 ? 18.557 -14.678 -16.535 1.00 89.94 226 ARG A N 1
ATOM 1740 C CA . ARG A 1 226 ? 19.054 -15.704 -15.604 1.00 89.94 226 ARG A CA 1
ATOM 1741 C C . ARG A 1 226 ? 18.667 -15.395 -14.158 1.00 89.94 226 ARG A C 1
ATOM 1743 O O . ARG A 1 226 ? 18.201 -16.280 -13.439 1.00 89.94 226 ARG A O 1
ATOM 1750 N N . LYS A 1 227 ? 18.799 -14.134 -13.727 1.00 88.44 227 LYS A N 1
ATOM 1751 C CA . LYS A 1 227 ? 18.341 -13.687 -12.397 1.00 88.44 227 LYS A CA 1
ATOM 1752 C C . LYS A 1 227 ? 16.832 -13.858 -12.225 1.00 88.44 227 LYS A C 1
ATOM 1754 O O . LYS A 1 227 ? 16.383 -14.202 -11.133 1.00 88.44 227 LYS A O 1
ATOM 1759 N N . LEU A 1 228 ? 16.048 -13.619 -13.276 1.00 88.00 228 LEU A N 1
ATOM 1760 C CA . LEU A 1 228 ? 14.596 -13.787 -13.242 1.00 88.00 228 LEU A CA 1
ATOM 1761 C C . LEU A 1 228 ? 14.216 -15.253 -13.055 1.00 88.00 228 LEU A C 1
ATOM 1763 O O . LEU A 1 228 ? 13.376 -15.555 -12.210 1.00 88.00 228 LEU A O 1
ATOM 1767 N N . GLU A 1 229 ? 14.876 -16.146 -13.784 1.00 88.31 229 GLU A N 1
ATOM 1768 C CA . GLU A 1 229 ? 14.642 -17.584 -13.695 1.00 88.31 229 GLU A CA 1
ATOM 1769 C C . GLU A 1 229 ? 14.963 -18.127 -12.295 1.00 88.31 229 GLU A C 1
ATOM 1771 O O . GLU A 1 229 ? 14.145 -18.807 -11.674 1.00 88.31 229 GLU A O 1
ATOM 1776 N N . ILE A 1 230 ? 16.103 -17.729 -11.721 1.00 85.06 230 ILE A N 1
ATOM 1777 C CA . ILE A 1 230 ? 16.475 -18.093 -10.344 1.00 85.06 230 ILE A CA 1
ATOM 1778 C C . ILE A 1 230 ? 15.432 -17.585 -9.335 1.00 85.06 230 ILE A C 1
ATOM 1780 O O . ILE A 1 230 ? 15.030 -18.311 -8.420 1.00 85.06 230 ILE A O 1
ATOM 1784 N N . ASN A 1 231 ? 14.958 -16.347 -9.504 1.00 80.38 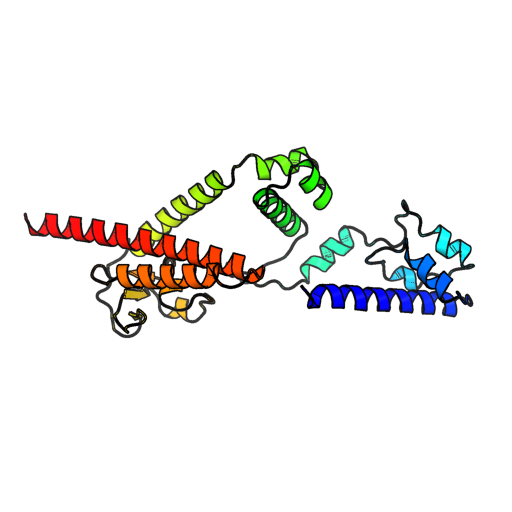231 ASN A N 1
ATOM 1785 C CA . ASN A 1 231 ? 13.967 -15.750 -8.609 1.00 80.38 231 ASN A CA 1
ATOM 1786 C C . ASN A 1 231 ? 12.590 -16.414 -8.714 1.00 80.38 231 ASN A C 1
ATOM 1788 O O . ASN A 1 231 ? 11.898 -16.508 -7.700 1.00 80.38 231 ASN A O 1
ATOM 1792 N N . ARG A 1 232 ? 12.198 -16.889 -9.902 1.00 81.94 232 ARG A N 1
ATOM 1793 C CA . ARG A 1 232 ? 10.951 -17.640 -10.117 1.00 81.94 232 ARG A CA 1
ATOM 1794 C C . ARG A 1 232 ? 10.998 -19.029 -9.484 1.00 81.94 232 ARG A C 1
ATOM 1796 O O . ARG A 1 232 ? 9.998 -19.466 -8.922 1.00 81.94 232 ARG A O 1
ATOM 1803 N N . ASN A 1 233 ? 12.161 -19.676 -9.520 1.00 78.38 233 ASN A N 1
ATOM 1804 C CA . ASN A 1 233 ? 12.368 -21.015 -8.961 1.00 78.38 233 ASN A CA 1
ATOM 1805 C C . ASN A 1 233 ? 12.596 -21.018 -7.436 1.00 78.38 233 ASN A C 1
ATOM 1807 O O . ASN A 1 233 ? 12.564 -22.070 -6.798 1.00 78.38 233 ASN A O 1
ATOM 1811 N N . SER A 1 234 ? 12.782 -19.845 -6.825 1.00 71.44 234 SER A N 1
ATOM 1812 C CA . SER A 1 234 ? 12.906 -19.679 -5.374 1.00 71.44 234 SER A CA 1
ATOM 1813 C C . SER A 1 234 ? 11.518 -19.571 -4.715 1.00 71.44 234 SER A C 1
ATOM 1815 O O . SER A 1 234 ? 10.690 -18.766 -5.136 1.00 71.44 234 SER A O 1
ATOM 1817 N N . LEU A 1 235 ? 11.249 -20.375 -3.673 1.00 54.34 235 LEU A N 1
ATOM 1818 C CA . LEU A 1 235 ? 9.937 -20.520 -3.009 1.00 54.34 235 LEU A CA 1
ATOM 1819 C C . LEU A 1 235 ? 9.184 -19.190 -2.757 1.00 54.34 235 LEU A C 1
ATOM 1821 O O . LEU A 1 235 ? 9.726 -18.218 -2.228 1.00 54.34 235 LEU A O 1
ATOM 1825 N N . ALA A 1 236 ? 7.887 -19.193 -3.086 1.00 57.34 236 ALA A N 1
ATOM 1826 C CA . ALA A 1 236 ? 7.003 -18.030 -3.171 1.00 57.34 236 ALA A CA 1
ATOM 1827 C C . ALA A 1 236 ? 6.723 -17.326 -1.825 1.00 57.34 236 ALA A C 1
ATOM 1829 O O . ALA A 1 236 ? 5.696 -17.530 -1.175 1.00 57.34 236 ALA A O 1
ATOM 1830 N N . ASN A 1 237 ? 7.602 -16.409 -1.427 1.00 57.28 237 ASN A N 1
ATOM 1831 C CA . ASN A 1 237 ? 7.271 -15.360 -0.463 1.00 57.28 237 ASN A CA 1
ATOM 1832 C C . ASN A 1 237 ? 6.628 -14.164 -1.216 1.00 57.28 237 ASN A C 1
ATOM 1834 O O . ASN A 1 237 ? 7.132 -13.769 -2.264 1.00 57.28 237 ASN A O 1
ATOM 1838 N N . PRO A 1 238 ? 5.538 -13.541 -0.720 1.00 55.94 238 PRO A N 1
ATOM 1839 C CA . PRO A 1 238 ? 4.890 -12.387 -1.363 1.00 55.94 238 PRO A CA 1
ATOM 1840 C C . PRO A 1 238 ? 5.816 -11.202 -1.698 1.00 55.94 238 PRO A C 1
ATOM 1842 O O . PRO A 1 238 ? 5.510 -10.424 -2.600 1.00 55.94 238 PRO A O 1
ATOM 1845 N N . LEU A 1 239 ? 6.949 -11.057 -0.998 1.00 54.84 239 LEU A N 1
ATOM 1846 C CA . LEU A 1 239 ? 7.984 -10.070 -1.334 1.00 54.84 239 LEU A CA 1
ATOM 1847 C C . LEU A 1 239 ? 8.749 -10.426 -2.626 1.00 54.84 239 LEU A C 1
ATOM 1849 O O . LEU A 1 239 ? 9.165 -9.519 -3.345 1.00 54.84 239 LEU A O 1
ATOM 1853 N N . HIS A 1 240 ? 8.865 -11.715 -2.970 1.00 62.47 240 HIS A N 1
ATOM 1854 C CA . HIS A 1 240 ? 9.492 -12.177 -4.215 1.00 62.47 240 HIS A CA 1
ATOM 1855 C C . HIS A 1 240 ? 8.649 -11.836 -5.440 1.00 62.47 240 HIS A C 1
ATOM 1857 O O . HIS A 1 240 ? 9.219 -11.439 -6.448 1.00 62.47 240 HIS A O 1
ATOM 1863 N N . ARG A 1 241 ? 7.309 -11.877 -5.354 1.00 67.19 241 ARG A N 1
ATOM 1864 C CA . ARG A 1 241 ? 6.443 -11.499 -6.489 1.00 67.19 241 ARG A CA 1
ATOM 1865 C C . ARG A 1 241 ? 6.724 -10.067 -6.966 1.00 67.19 241 ARG A C 1
ATOM 1867 O O . ARG A 1 241 ? 6.876 -9.841 -8.158 1.00 67.19 241 ARG A O 1
ATOM 1874 N N . ARG A 1 242 ? 6.909 -9.120 -6.039 1.00 66.88 242 ARG A N 1
ATOM 1875 C CA . ARG A 1 242 ? 7.266 -7.729 -6.383 1.00 66.88 242 ARG A CA 1
ATOM 1876 C C . ARG A 1 242 ? 8.683 -7.584 -6.936 1.00 66.88 242 ARG A C 1
ATOM 1878 O O . ARG A 1 242 ? 8.925 -6.726 -7.779 1.00 66.88 242 ARG A O 1
ATOM 1885 N N . SER A 1 243 ? 9.626 -8.388 -6.446 1.00 71.25 243 SER A N 1
ATOM 1886 C CA . SER A 1 243 ? 10.996 -8.413 -6.971 1.00 71.25 243 SER A CA 1
ATOM 1887 C C . SER A 1 243 ? 11.030 -8.951 -8.407 1.00 71.25 243 SER A C 1
ATOM 1889 O O . SER A 1 243 ? 11.687 -8.358 -9.259 1.00 71.25 243 SER A O 1
ATOM 1891 N N . ILE A 1 244 ? 10.241 -9.995 -8.688 1.00 81.31 244 ILE A N 1
ATOM 1892 C CA . ILE A 1 244 ? 10.041 -10.582 -10.020 1.00 81.31 244 ILE A CA 1
ATOM 1893 C C . ILE A 1 244 ? 9.427 -9.552 -10.974 1.00 81.31 244 ILE A C 1
ATOM 1895 O O . ILE A 1 244 ? 10.025 -9.270 -12.004 1.00 81.31 244 ILE A O 1
ATOM 1899 N N . GLU A 1 245 ? 8.311 -8.914 -10.606 1.00 81.00 245 GLU A N 1
ATOM 1900 C CA . GLU A 1 245 ? 7.664 -7.880 -11.436 1.00 81.00 245 GLU A CA 1
ATOM 1901 C C . GLU A 1 245 ? 8.615 -6.716 -11.765 1.00 81.00 245 GLU A C 1
ATOM 1903 O O . GLU A 1 245 ? 8.648 -6.208 -12.889 1.00 81.00 245 GLU A O 1
ATOM 1908 N N . LYS A 1 246 ? 9.426 -6.289 -10.787 1.00 80.56 246 LYS A N 1
ATOM 1909 C CA . LYS A 1 246 ? 10.421 -5.229 -10.993 1.00 80.56 246 LYS A CA 1
ATOM 1910 C C . LYS A 1 246 ? 11.510 -5.664 -11.978 1.00 80.56 246 LYS A C 1
ATOM 1912 O O . LYS A 1 246 ? 11.927 -4.858 -12.806 1.00 80.56 246 LYS A O 1
ATOM 1917 N N . LEU A 1 247 ? 11.955 -6.916 -11.899 1.00 85.81 247 LEU A N 1
ATOM 1918 C CA . LEU A 1 247 ? 12.965 -7.478 -12.793 1.00 85.81 247 LEU A CA 1
ATOM 1919 C C . LEU A 1 247 ? 12.434 -7.694 -14.212 1.00 85.81 247 LEU A C 1
ATOM 1921 O O . LEU A 1 247 ? 13.121 -7.336 -15.161 1.00 85.81 247 LEU A O 1
ATOM 1925 N N . GLU A 1 248 ? 11.196 -8.163 -14.365 1.00 87.31 248 GLU A N 1
ATOM 1926 C CA . GLU A 1 248 ? 10.516 -8.265 -15.664 1.00 87.31 248 GLU A CA 1
ATOM 1927 C C . GLU A 1 248 ? 10.409 -6.904 -16.355 1.00 87.31 248 GLU A C 1
ATOM 1929 O O . GLU A 1 248 ? 10.697 -6.778 -17.545 1.00 87.31 248 GLU A O 1
ATOM 1934 N N . ARG A 1 249 ? 10.059 -5.856 -15.597 1.00 84.44 249 ARG A N 1
ATOM 1935 C CA . ARG A 1 249 ? 10.029 -4.492 -16.129 1.00 84.44 249 ARG A CA 1
ATOM 1936 C C . ARG A 1 249 ? 11.409 -4.029 -16.595 1.00 84.44 249 ARG A C 1
ATOM 1938 O O . ARG A 1 249 ? 11.500 -3.391 -17.638 1.00 84.44 249 ARG A O 1
ATOM 1945 N N . GLN A 1 250 ? 12.463 -4.337 -15.839 1.00 86.38 250 GLN A N 1
ATOM 1946 C CA . GLN A 1 250 ? 13.825 -3.963 -16.227 1.00 86.38 250 GLN A CA 1
ATOM 1947 C C . GLN A 1 250 ? 14.318 -4.722 -17.457 1.00 86.38 250 GLN A C 1
ATOM 1949 O O . GLN A 1 250 ? 14.925 -4.119 -18.333 1.00 86.38 250 GLN A O 1
ATOM 1954 N N . ILE A 1 251 ? 13.979 -6.004 -17.586 1.00 88.88 251 ILE A N 1
ATOM 1955 C CA . ILE A 1 251 ? 14.224 -6.775 -18.813 1.00 88.88 251 ILE A CA 1
ATOM 1956 C C . ILE A 1 251 ? 13.546 -6.108 -20.015 1.00 88.88 251 ILE A C 1
ATOM 1958 O O . ILE A 1 251 ? 14.163 -5.973 -21.068 1.00 88.88 251 ILE A O 1
ATOM 1962 N N . GLY A 1 252 ? 12.308 -5.630 -19.846 1.00 85.38 252 GLY A N 1
ATOM 1963 C CA . GLY A 1 252 ? 11.618 -4.847 -20.873 1.00 85.38 252 GLY A CA 1
ATOM 1964 C C . GLY A 1 252 ? 12.403 -3.603 -21.301 1.00 85.38 252 GLY A C 1
ATOM 1965 O O . GLY A 1 252 ? 12.527 -3.345 -22.493 1.00 85.38 252 GLY A O 1
ATOM 1966 N N . TRP A 1 253 ? 12.990 -2.874 -20.349 1.00 86.12 253 TRP A N 1
ATOM 1967 C CA . TRP A 1 253 ? 13.826 -1.710 -20.654 1.00 86.12 253 TRP A CA 1
ATOM 1968 C C . TRP A 1 253 ? 15.113 -2.056 -21.390 1.00 86.12 253 TRP A C 1
ATOM 1970 O O . TRP A 1 253 ? 15.455 -1.366 -22.343 1.00 86.12 253 TRP A O 1
ATOM 1980 N N . VAL A 1 254 ? 15.803 -3.122 -20.981 1.00 88.56 254 VAL A N 1
ATOM 1981 C CA . VAL A 1 254 ? 17.025 -3.575 -21.658 1.00 88.56 254 VAL A CA 1
ATOM 1982 C C . VAL A 1 254 ? 16.726 -3.939 -23.115 1.00 88.56 254 VAL A C 1
ATOM 1984 O O . VAL A 1 254 ? 17.461 -3.515 -23.999 1.00 88.56 254 VAL A O 1
ATOM 1987 N N . ARG A 1 255 ? 15.617 -4.644 -23.381 1.00 87.38 255 ARG A N 1
ATOM 1988 C CA . ARG A 1 255 ? 15.185 -4.987 -24.749 1.00 87.38 255 ARG A CA 1
ATOM 1989 C C . ARG A 1 255 ? 14.917 -3.749 -25.603 1.00 87.38 255 ARG A C 1
ATOM 1991 O O . ARG A 1 255 ? 15.455 -3.651 -26.694 1.00 87.38 255 ARG A O 1
ATOM 1998 N N . ILE A 1 256 ? 14.177 -2.773 -25.070 1.00 83.19 256 ILE A N 1
ATOM 1999 C CA . ILE A 1 256 ? 13.937 -1.498 -25.767 1.00 83.19 256 ILE A CA 1
ATOM 2000 C C . ILE A 1 256 ? 15.262 -0.783 -26.066 1.00 83.19 256 ILE A C 1
ATOM 2002 O O . ILE A 1 256 ? 15.432 -0.234 -27.148 1.00 83.19 256 ILE A O 1
ATOM 2006 N N . THR A 1 257 ? 16.211 -0.779 -25.125 1.00 83.81 257 THR A N 1
ATOM 2007 C CA . THR A 1 257 ? 17.538 -0.193 -25.355 1.00 83.81 257 THR A CA 1
ATOM 2008 C C . THR A 1 257 ? 18.293 -0.900 -26.481 1.00 83.81 257 THR A C 1
ATOM 2010 O O . THR A 1 257 ? 18.865 -0.207 -27.315 1.00 83.81 257 THR A O 1
ATOM 2013 N N . ILE A 1 258 ? 18.261 -2.236 -26.538 1.00 84.81 258 ILE A N 1
ATOM 2014 C CA . ILE A 1 258 ? 18.883 -3.024 -27.616 1.00 84.81 258 ILE A CA 1
ATOM 2015 C C . ILE A 1 258 ? 18.277 -2.655 -28.969 1.00 84.81 258 ILE A C 1
ATOM 2017 O O . ILE A 1 258 ? 19.014 -2.219 -29.848 1.00 84.81 258 ILE A O 1
ATOM 2021 N N . ASP A 1 259 ? 16.949 -2.743 -29.101 1.00 81.25 259 ASP A N 1
ATOM 2022 C CA . ASP A 1 259 ? 16.244 -2.474 -30.362 1.00 81.25 259 ASP A CA 1
ATOM 2023 C C . ASP A 1 259 ? 16.617 -1.093 -30.928 1.00 81.25 259 ASP A C 1
ATOM 2025 O O . ASP A 1 259 ? 16.813 -0.911 -32.130 1.00 81.25 259 ASP A O 1
ATOM 2029 N N . VAL A 1 260 ? 16.762 -0.108 -30.042 1.00 75.56 260 VAL A N 1
ATOM 2030 C CA . VAL A 1 260 ? 17.080 1.274 -30.409 1.00 75.56 260 VAL A CA 1
ATOM 2031 C C . VAL A 1 260 ? 18.557 1.455 -30.746 1.00 75.56 260 VAL A C 1
ATOM 2033 O O . VAL A 1 260 ? 18.868 2.170 -31.701 1.00 75.56 260 VAL A O 1
ATOM 2036 N N . CYS A 1 261 ? 19.476 0.842 -29.996 1.00 80.06 261 CYS A N 1
ATOM 2037 C CA . CYS A 1 261 ? 20.899 0.856 -30.345 1.00 80.06 261 CYS A CA 1
ATOM 2038 C C . CYS A 1 261 ? 21.119 0.200 -31.717 1.00 80.06 261 CYS A C 1
ATOM 2040 O O . CYS A 1 261 ? 21.806 0.780 -32.559 1.00 80.06 261 CYS A O 1
ATOM 2042 N N . ASP A 1 262 ? 20.461 -0.931 -31.980 1.00 80.75 262 ASP A N 1
ATOM 2043 C CA . ASP A 1 262 ? 20.532 -1.651 -33.253 1.00 80.75 262 ASP A CA 1
ATOM 2044 C C . ASP A 1 262 ? 19.966 -0.828 -34.418 1.00 80.75 262 ASP A C 1
ATOM 2046 O O . ASP A 1 262 ? 20.599 -0.731 -35.474 1.00 80.75 262 ASP A O 1
ATOM 2050 N N . GLU A 1 263 ? 18.813 -0.172 -34.235 1.00 77.62 263 GLU A N 1
ATOM 2051 C CA . GLU A 1 263 ? 18.236 0.711 -35.255 1.00 77.62 263 GLU A CA 1
ATOM 2052 C C . GLU A 1 263 ? 19.189 1.868 -35.604 1.00 77.62 263 GLU A C 1
ATOM 2054 O O . GLU A 1 263 ? 19.390 2.189 -36.779 1.00 77.62 263 GLU A O 1
ATOM 2059 N N . ASN A 1 264 ? 19.814 2.486 -34.599 1.00 71.88 264 ASN A N 1
ATOM 2060 C CA . ASN A 1 264 ? 20.744 3.596 -34.814 1.00 71.88 264 ASN A CA 1
ATOM 2061 C C . ASN A 1 264 ? 22.067 3.142 -35.442 1.00 71.88 264 ASN A C 1
ATOM 2063 O O . ASN A 1 264 ? 22.557 3.813 -36.351 1.00 71.88 264 ASN A O 1
ATOM 2067 N N . LEU A 1 265 ? 22.615 1.992 -35.035 1.00 77.69 265 LEU A N 1
ATOM 2068 C CA . LEU A 1 265 ? 23.768 1.378 -35.701 1.00 77.69 265 LEU A CA 1
ATOM 2069 C C . LEU A 1 265 ? 23.457 1.068 -37.170 1.00 77.69 265 LEU A C 1
ATOM 2071 O O . LEU A 1 265 ? 24.286 1.330 -38.042 1.00 77.69 265 LEU A O 1
ATOM 2075 N N . GLY A 1 266 ? 22.254 0.563 -37.457 1.00 74.62 266 GLY A N 1
ATOM 2076 C CA . GLY A 1 266 ? 21.767 0.351 -38.819 1.00 74.62 266 GLY A CA 1
ATOM 2077 C C . GLY A 1 266 ? 21.750 1.642 -39.638 1.00 74.62 266 GLY A C 1
ATOM 2078 O O . GLY A 1 266 ? 22.308 1.676 -40.734 1.00 74.62 266 GLY A O 1
ATOM 2079 N N . ARG A 1 267 ? 21.192 2.727 -39.079 1.00 73.12 267 ARG A N 1
ATOM 2080 C CA . ARG A 1 267 ? 21.157 4.054 -39.723 1.00 73.12 267 ARG A CA 1
ATOM 2081 C C . ARG A 1 267 ? 22.554 4.619 -39.989 1.00 73.12 267 ARG A C 1
ATOM 2083 O O . ARG A 1 267 ? 22.804 5.108 -41.089 1.00 73.12 267 ARG A O 1
ATOM 2090 N N . LEU A 1 268 ? 23.466 4.532 -39.019 1.00 68.44 268 LEU A N 1
ATOM 2091 C CA . LEU A 1 268 ? 24.847 5.009 -39.163 1.00 68.44 268 LEU A CA 1
ATOM 2092 C C . LEU A 1 268 ? 25.602 4.255 -40.265 1.00 68.44 268 LEU A C 1
ATOM 2094 O O . LEU A 1 268 ? 26.314 4.882 -41.045 1.00 68.44 268 LEU A O 1
ATOM 2098 N N . ARG A 1 269 ? 25.398 2.937 -40.385 1.00 70.25 269 ARG A N 1
ATOM 2099 C CA . ARG A 1 269 ? 25.984 2.124 -41.466 1.00 70.25 269 ARG A CA 1
ATOM 2100 C C . ARG A 1 269 ? 25.469 2.548 -42.842 1.00 70.25 269 ARG A C 1
ATOM 2102 O O . ARG A 1 269 ? 26.269 2.789 -43.734 1.00 70.25 269 ARG A O 1
ATOM 2109 N N . THR A 1 270 ? 24.160 2.769 -42.993 1.00 65.44 270 THR A N 1
ATOM 2110 C CA . THR A 1 270 ? 23.587 3.269 -44.259 1.00 65.44 270 THR A CA 1
ATOM 2111 C C . THR A 1 270 ? 24.045 4.673 -44.659 1.00 65.44 270 THR A C 1
ATOM 2113 O O . THR A 1 270 ? 24.008 4.990 -45.842 1.00 65.44 270 THR A O 1
ATOM 2116 N N . ILE A 1 271 ? 24.453 5.516 -43.704 1.00 59.78 271 ILE A N 1
ATOM 2117 C CA . ILE A 1 271 ? 25.006 6.852 -43.983 1.00 59.78 271 ILE A CA 1
ATOM 2118 C C . ILE A 1 271 ? 26.485 6.763 -44.389 1.00 59.78 271 ILE A C 1
ATOM 2120 O O . ILE A 1 271 ? 26.941 7.584 -45.174 1.00 59.78 271 ILE A O 1
ATOM 2124 N N . HIS A 1 272 ? 27.232 5.782 -43.872 1.00 54.47 272 HIS A N 1
ATOM 2125 C CA . HIS A 1 272 ? 28.645 5.580 -44.212 1.00 54.47 272 HIS A CA 1
ATOM 2126 C C . HIS A 1 272 ? 28.879 4.822 -45.528 1.00 54.47 272 HIS A C 1
ATOM 2128 O O . HIS A 1 272 ? 29.966 4.936 -46.089 1.00 54.47 272 HIS A O 1
ATOM 2134 N N . ASP A 1 273 ? 27.876 4.086 -46.015 1.00 49.09 273 ASP A N 1
ATOM 2135 C CA . ASP A 1 273 ? 27.905 3.365 -47.297 1.00 49.09 273 ASP A CA 1
ATOM 2136 C C . ASP A 1 273 ? 27.422 4.219 -48.503 1.00 49.09 273 ASP A C 1
ATOM 2138 O O . ASP A 1 273 ? 27.271 3.691 -49.609 1.00 49.09 273 ASP A O 1
ATOM 2142 N N . GLN A 1 274 ? 27.174 5.524 -48.307 1.00 42.75 274 GLN A N 1
ATOM 2143 C CA . GLN A 1 274 ? 26.865 6.526 -49.349 1.00 42.75 274 GLN A CA 1
ATOM 2144 C C . GLN A 1 274 ? 28.024 7.507 -49.539 1.00 42.75 274 GLN A C 1
ATOM 2146 O O . GLN A 1 274 ? 28.255 7.899 -50.706 1.00 42.75 274 GLN A O 1
#

Organism: NCBI:txid34065

pLDDT: mean 78.68, std 13.48, range [41.16, 94.69]

Secondary structure (DSSP, 8-state):
-HHHHHHHHHHHHHHHHHHHHHHHHTT----HHHHHHTTTTS-SSB-GGGGT---S-HHHHHHH--TT--TTBPPHHHHHHHGGGS----TT-SS----HHHHHHHHHHHHHHTT--HHHHHHHHT--HHHHHHHHSS-HHHHHHHHHHHHHHHHHHHHHSS------TTSEEE-TTS-EEEEES-HHHHHT---TT-TTTTTTT-TTEEE-TTS-HHHHHHHHHHHHHHHHHS---HHHHHHHHHHHHHHHHHHHHHHHHHHHHHHHHHHHT-

Radius of gyration: 28.05 Å; chains: 1; bounding box: 61×36×91 Å